Protein AF-A0A7S1Q2A5-F1 (afdb_monomer_lite)

InterPro domains:
  IPR003618 Transcription elongation factor S-II, central domain [PF07500] (13-102)
  IPR003618 Transcription elongation factor S-II, central domain [PS51321] (1-110)
  IPR036575 Transcription elongation factor S-II, central domain superfamily [G3DSA:1.10.472.30] (5-84)
  IPR036575 Transcription elongation factor S-II, central domain superfamily [SSF46942] (38-84)

Sequence (218 aa):
VVSGFEKKGLKRRLAEELEQGVLQVACPQGERLLEGSEAYKAYKNQYKRLCAHLRRNGALARRLESGELQAERVASMEDEALMGESQRSEREQFQKESLHEALGVVSSDSAHWTPSDNFMCPHCECQKCIYIQTFKGAHGYDDNNIEPAITIRCTDCQHLWKEEDVEGGRLASGSFTIDTPASASGGAREGGGAKKPEAPSLWHEEEGRRAPTWMLPA

Radius of gyration: 34.4 Å; chains: 1; bounding box: 68×44×100 Å

Secondary structure (DSSP, 8-state):
-HHHHHTTT--HHHHHHHHHHHHHHH-TT-----TT-HHHHHHHHHHHHHHHHHHH-HHHHHHHHTTSS-HHHHHH--HHHHS-HHHHHHHHHHHHHHHHHHT-S-GGGSTTPEEESS---TTT----EEEEEE----SSS--TT---EEEEEETTT--EEEGGGSTTGGGS-S--------------------PPPPP-------TTPPPPGGGS--

Organism: Alexandrium catenella (NCBI:txid2925)

pLDDT: mean 74.24, std 19.35, range [31.78, 92.44]

Foldseek 3Di:
DLVLVVVLVADSVLSVQLLVLLLCVLCVPPDDLDVPDPSVVSSVVLVVLVSVLSNVCVVLRVCCVVVVDRSNVSSVDDPLVSHDPVVNVVVVVVVVVVVVPVVPDDPCPPPFWDWFQLDQDPPPRHSGKIKGWAFPDPDDDDPPDGDTWIWMAHPPPRDIDTLVVDPPSCVSVPDPPPCPDDDDDDDDDDDDDDDDDDDPCPDPPPPDDDPPPVPDDD

Structure (mmCIF, N/CA/C/O backbone):
data_AF-A0A7S1Q2A5-F1
#
_entry.id   AF-A0A7S1Q2A5-F1
#
loop_
_atom_site.group_PDB
_atom_site.id
_atom_site.type_symbol
_atom_site.label_atom_id
_atom_site.label_alt_id
_atom_site.label_comp_id
_atom_site.label_asym_id
_atom_site.label_entity_id
_atom_site.label_seq_id
_atom_site.pdbx_PDB_ins_code
_atom_site.Cartn_x
_atom_site.Cartn_y
_atom_site.Cartn_z
_atom_site.occupancy
_atom_site.B_iso_or_equiv
_atom_site.auth_seq_id
_atom_site.auth_comp_id
_atom_site.auth_asym_id
_atom_site.auth_atom_id
_atom_site.pdbx_PDB_model_num
ATOM 1 N N . VAL A 1 1 ? -14.855 0.684 29.252 1.00 62.88 1 VAL A N 1
ATOM 2 C CA . VAL A 1 1 ? -14.212 1.193 28.020 1.00 62.88 1 VAL A CA 1
ATOM 3 C C . VAL A 1 1 ? -15.256 1.405 26.912 1.00 62.88 1 VAL A C 1
ATOM 5 O O . VAL A 1 1 ? -15.105 2.326 26.114 1.00 62.88 1 VAL A O 1
ATOM 8 N N . VAL A 1 2 ? -16.393 0.705 27.000 1.00 73.38 2 VAL A N 1
ATOM 9 C CA . VAL A 1 2 ? -17.679 0.892 26.297 1.00 73.38 2 VAL A CA 1
ATOM 10 C C . VAL A 1 2 ? -18.021 2.345 25.933 1.00 73.38 2 VAL A C 1
ATOM 12 O O . VAL A 1 2 ? -18.303 2.639 24.774 1.00 73.38 2 VAL A O 1
ATOM 15 N N . SER A 1 3 ? -17.924 3.286 26.880 1.00 74.12 3 SER A N 1
ATOM 16 C CA . SER A 1 3 ? -18.290 4.695 26.647 1.00 74.12 3 SER A CA 1
ATOM 17 C C . SER A 1 3 ? -17.449 5.391 25.572 1.00 74.12 3 SER A C 1
ATOM 19 O O . SER A 1 3 ? -17.871 6.389 24.986 1.00 74.12 3 SER A O 1
ATOM 21 N N . GLY A 1 4 ? -16.246 4.891 25.286 1.00 78.56 4 GLY A N 1
ATOM 22 C CA . GLY A 1 4 ? -15.426 5.420 24.206 1.00 78.56 4 GLY A CA 1
ATOM 23 C C . GLY A 1 4 ? -15.858 4.936 22.824 1.00 78.56 4 GLY A C 1
ATOM 24 O O . GLY A 1 4 ? -15.745 5.716 21.881 1.00 78.56 4 GLY A O 1
ATOM 25 N N . PHE A 1 5 ? -16.419 3.728 22.711 1.00 82.12 5 PHE A N 1
ATOM 26 C CA . PHE A 1 5 ? -17.058 3.241 21.485 1.00 82.12 5 PHE A CA 1
ATOM 27 C C . PHE A 1 5 ? -18.416 3.913 21.250 1.00 82.12 5 PHE A C 1
ATOM 29 O O . PHE A 1 5 ? -18.717 4.299 20.122 1.00 82.12 5 PHE A O 1
ATOM 36 N N . GLU A 1 6 ? -19.188 4.173 22.308 1.00 83.25 6 GLU A N 1
ATOM 37 C CA . GLU A 1 6 ? -20.451 4.926 22.216 1.00 83.25 6 GLU A CA 1
ATOM 38 C C . GLU A 1 6 ? -20.234 6.340 21.656 1.00 83.25 6 GLU A C 1
ATOM 40 O O . GLU A 1 6 ? -20.929 6.779 20.742 1.00 83.25 6 GLU A O 1
ATOM 45 N N . LYS A 1 7 ? -19.176 7.029 22.105 1.00 82.00 7 LYS A N 1
ATOM 46 C CA . LYS A 1 7 ? -18.750 8.332 21.554 1.00 82.00 7 LYS A CA 1
ATOM 47 C C . LYS A 1 7 ? -18.330 8.283 20.077 1.00 82.00 7 LYS A C 1
ATOM 49 O O . LYS A 1 7 ? -18.006 9.326 19.505 1.00 82.00 7 LYS A O 1
ATOM 54 N N . LYS A 1 8 ? -18.246 7.097 19.471 1.00 80.88 8 LYS A N 1
ATOM 55 C CA . LYS A 1 8 ? -17.951 6.885 18.044 1.00 80.88 8 LYS A CA 1
ATOM 56 C C . LYS A 1 8 ? -19.174 6.447 17.245 1.00 80.88 8 LYS A C 1
ATOM 58 O O . LYS A 1 8 ? -19.023 6.115 16.076 1.00 80.88 8 LYS A O 1
ATOM 63 N N . GLY A 1 9 ? -20.362 6.518 17.843 1.00 78.31 9 GLY A N 1
ATOM 64 C CA . GLY A 1 9 ? -21.624 6.252 17.161 1.00 78.31 9 GLY A CA 1
ATOM 65 C C . GLY A 1 9 ? -22.056 4.790 17.199 1.00 78.31 9 GLY A C 1
ATOM 66 O O . GLY A 1 9 ? -22.914 4.418 16.415 1.00 78.31 9 GLY A O 1
ATOM 67 N N . LEU A 1 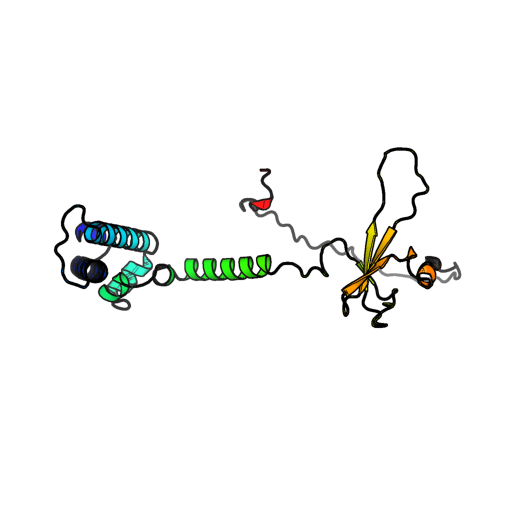10 ? -21.484 3.963 18.082 1.00 84.94 10 LEU A N 1
ATOM 68 C CA . LEU A 1 10 ? -21.961 2.597 18.315 1.00 84.94 10 LEU A CA 1
ATOM 69 C C . LEU A 1 10 ? -23.027 2.571 19.412 1.00 84.94 10 LEU A C 1
ATOM 71 O O . LEU A 1 10 ? -22.895 3.228 20.445 1.00 84.94 10 LEU A O 1
ATOM 75 N N . LYS A 1 11 ? -24.061 1.747 19.225 1.00 88.94 11 LYS A N 1
ATOM 76 C CA . LYS A 1 11 ? -25.018 1.423 20.293 1.00 88.94 11 LYS A CA 1
ATOM 77 C C . LYS A 1 11 ? -24.318 0.663 21.418 1.00 88.94 11 LYS A C 1
ATOM 79 O O . LYS A 1 11 ? -23.451 -0.169 21.165 1.00 88.94 11 LYS A O 1
ATOM 84 N N . ARG A 1 12 ? -24.776 0.879 22.653 1.00 88.81 12 ARG A N 1
ATOM 85 C CA . ARG A 1 12 ? -24.198 0.280 23.865 1.00 88.81 12 ARG A CA 1
ATOM 86 C C . ARG A 1 12 ? -23.981 -1.234 23.783 1.00 88.81 12 ARG A C 1
ATOM 88 O O . ARG A 1 12 ? -22.897 -1.697 24.103 1.00 88.81 12 ARG A O 1
ATOM 95 N N . ARG A 1 13 ? -24.974 -1.988 23.295 1.00 88.81 13 ARG A N 1
ATOM 96 C CA . ARG A 1 13 ? -24.872 -3.455 23.153 1.00 88.81 13 ARG A CA 1
ATOM 97 C C . ARG A 1 13 ? -23.713 -3.873 22.242 1.00 88.81 13 ARG A C 1
ATOM 99 O O . ARG A 1 13 ? -22.888 -4.680 22.637 1.00 88.81 13 ARG A O 1
ATOM 106 N N . LEU A 1 14 ? -23.599 -3.250 21.069 1.00 89.12 14 LEU A N 1
ATOM 107 C CA . LEU A 1 14 ? -22.507 -3.524 20.127 1.00 89.12 14 LEU A CA 1
ATOM 108 C C . LEU A 1 14 ? -21.149 -3.077 20.678 1.00 89.12 14 LEU A C 1
ATOM 110 O O . LEU A 1 14 ? -20.134 -3.709 20.414 1.00 89.12 14 LEU A O 1
ATOM 114 N N . ALA A 1 15 ? -21.117 -1.985 21.445 1.00 89.50 15 ALA A N 1
ATOM 115 C CA . ALA A 1 15 ? -19.905 -1.528 22.115 1.00 89.50 15 ALA A CA 1
ATOM 116 C C . ALA A 1 15 ? -19.427 -2.516 23.198 1.00 89.50 15 ALA A C 1
ATOM 118 O O . ALA A 1 15 ? -18.221 -2.706 23.345 1.00 89.50 15 ALA A O 1
ATOM 119 N N . GLU A 1 16 ? -20.353 -3.145 23.927 1.00 90.81 16 GLU A N 1
ATOM 120 C CA . GLU A 1 16 ? -20.067 -4.201 24.908 1.00 90.81 16 GLU A CA 1
ATOM 121 C C . GLU A 1 16 ? -19.559 -5.478 24.216 1.00 90.81 16 GLU A C 1
ATOM 123 O O . GLU A 1 16 ? -18.511 -5.997 24.598 1.00 90.81 16 GLU A O 1
ATOM 128 N N . GLU A 1 17 ? -20.219 -5.926 23.143 1.00 90.38 17 GLU A N 1
ATOM 129 C CA . GLU A 1 17 ? -19.785 -7.082 22.339 1.00 90.38 17 GLU A CA 1
ATOM 130 C C . GLU A 1 17 ? -18.401 -6.863 21.707 1.00 90.38 17 GLU A C 1
ATOM 132 O O . GLU A 1 17 ? -17.546 -7.750 21.718 1.00 90.38 17 GLU A O 1
ATOM 137 N N . LEU A 1 18 ? -18.137 -5.657 21.196 1.00 90.44 18 LEU A N 1
ATOM 138 C CA . LEU A 1 18 ? -16.836 -5.310 20.629 1.00 90.44 18 LEU A CA 1
ATOM 139 C C . LEU A 1 18 ? -15.746 -5.279 21.708 1.00 90.44 18 LEU A C 1
ATOM 141 O O . LEU A 1 18 ? -14.639 -5.758 21.471 1.00 90.44 18 LEU A O 1
ATOM 145 N N . GLU A 1 19 ? -16.037 -4.745 22.898 1.00 91.12 19 GLU A N 1
ATOM 146 C CA . GLU A 1 19 ? -15.100 -4.774 24.028 1.00 91.12 19 GLU A CA 1
ATOM 147 C C . GLU A 1 19 ? -14.789 -6.211 24.465 1.00 91.12 19 GLU A C 1
ATOM 149 O O . GLU A 1 19 ? -13.626 -6.529 24.721 1.00 91.12 19 GLU A O 1
ATOM 154 N N . GLN A 1 20 ? -15.797 -7.083 24.490 1.00 89.94 20 GLN A N 1
ATOM 155 C CA . GLN A 1 20 ? -15.626 -8.500 24.797 1.00 89.94 20 GLN A CA 1
ATOM 156 C C . GLN A 1 20 ? -14.763 -9.210 23.747 1.00 89.94 20 GLN A C 1
ATOM 158 O O . GLN A 1 20 ? -13.841 -9.939 24.114 1.00 89.94 20 GLN A O 1
ATOM 163 N N . GLY A 1 21 ? -14.981 -8.936 22.458 1.00 89.44 21 GLY A N 1
ATOM 164 C CA . GLY A 1 21 ? -14.126 -9.447 21.385 1.00 89.44 21 GLY A CA 1
ATOM 165 C C . GLY A 1 21 ? -12.672 -8.982 21.523 1.00 89.44 21 GLY A C 1
ATOM 166 O O . GLY A 1 21 ? -11.744 -9.776 21.392 1.00 89.44 21 GLY A O 1
ATOM 167 N N . VAL A 1 22 ? -12.446 -7.708 21.864 1.00 90.94 22 VAL A N 1
ATOM 168 C CA . VAL A 1 22 ? -11.090 -7.175 22.100 1.00 90.94 22 VAL A CA 1
ATOM 169 C C . VAL A 1 22 ? -10.425 -7.849 23.298 1.00 90.94 22 VAL A C 1
ATOM 171 O O . VAL A 1 22 ? -9.233 -8.154 23.245 1.00 90.94 22 VAL A O 1
ATOM 174 N N . LEU A 1 23 ? -11.182 -8.098 24.368 1.00 89.44 23 LEU A N 1
ATOM 175 C CA . LEU A 1 23 ? -10.690 -8.813 25.540 1.00 89.44 23 LEU A CA 1
ATOM 176 C C . LEU A 1 23 ? -10.301 -10.252 25.190 1.00 89.44 23 LEU A C 1
ATOM 178 O O . LEU A 1 23 ? -9.238 -10.702 25.599 1.00 89.44 23 LEU A O 1
ATOM 182 N N . GLN A 1 24 ? -11.112 -10.949 24.395 1.00 89.06 24 GLN A N 1
ATOM 183 C CA . GLN A 1 24 ? -10.829 -12.317 23.965 1.00 89.06 24 GLN A CA 1
ATOM 184 C C . GLN A 1 24 ? -9.566 -12.403 23.098 1.00 89.06 24 GLN A C 1
ATOM 186 O O . GLN A 1 24 ? -8.763 -13.317 23.269 1.00 89.06 24 GLN A O 1
ATOM 191 N N . VAL A 1 25 ? -9.359 -11.433 22.202 1.00 87.25 25 VAL A N 1
ATOM 192 C CA . VAL A 1 25 ? -8.159 -11.369 21.352 1.00 87.25 25 VAL A CA 1
ATOM 193 C C . VAL A 1 25 ? -6.906 -11.051 22.172 1.00 87.25 25 VAL A C 1
ATOM 195 O O . VAL A 1 25 ? -5.857 -11.648 21.947 1.00 87.25 25 VAL A O 1
ATOM 198 N N . ALA A 1 26 ? -6.997 -10.130 23.134 1.00 86.19 26 ALA A N 1
ATOM 199 C CA . ALA A 1 26 ? -5.861 -9.765 23.982 1.00 86.19 26 ALA A CA 1
ATOM 200 C C . ALA A 1 26 ? -5.563 -10.801 25.082 1.00 86.19 26 ALA A C 1
ATOM 202 O O . ALA A 1 26 ? -4.425 -10.905 25.538 1.00 86.19 26 ALA A O 1
ATOM 203 N N . CYS A 1 27 ? -6.575 -11.548 25.529 1.00 85.31 27 CYS A N 1
ATOM 204 C CA . CYS A 1 27 ? -6.505 -12.496 26.640 1.00 85.31 27 CYS A CA 1
ATOM 205 C C . CYS A 1 27 ? -7.246 -13.802 26.301 1.00 85.31 27 CYS A C 1
ATOM 207 O O . CYS A 1 27 ? -8.278 -14.100 26.908 1.00 85.31 27 CYS A O 1
ATOM 209 N N . PRO A 1 28 ? -6.717 -14.633 25.387 1.00 80.12 28 PRO A N 1
ATOM 210 C CA . PRO A 1 28 ? -7.378 -15.878 24.985 1.00 80.12 28 PRO A CA 1
ATOM 211 C C . PRO A 1 28 ? -7.513 -16.885 26.138 1.00 80.12 28 PRO A C 1
ATOM 213 O O . PRO A 1 28 ? -8.412 -17.719 26.134 1.00 80.12 28 PRO A O 1
ATOM 216 N N . GLN A 1 29 ? -6.637 -16.794 27.142 1.00 77.50 29 GLN A N 1
ATOM 217 C CA . GLN A 1 29 ? -6.599 -17.683 28.309 1.00 77.50 29 GLN A CA 1
ATOM 218 C C . GLN A 1 29 ? -7.418 -17.155 29.503 1.00 77.50 29 GLN A C 1
ATOM 220 O O . GLN A 1 29 ? -7.442 -17.786 30.556 1.00 77.50 29 GLN A O 1
ATOM 225 N N . GLY A 1 30 ? -8.096 -16.007 29.362 1.00 73.00 30 GLY A N 1
ATOM 226 C CA . GLY A 1 30 ? -8.934 -15.438 30.424 1.00 73.00 30 GLY A CA 1
ATOM 227 C C . GLY A 1 30 ? -8.156 -14.859 31.613 1.00 73.00 30 GLY A C 1
ATOM 228 O O . GLY A 1 30 ? -8.706 -14.731 32.708 1.00 73.00 30 GLY A O 1
ATOM 229 N N . GLU A 1 31 ? -6.881 -14.514 31.423 1.00 76.00 31 GLU A N 1
ATOM 230 C CA . GLU A 1 31 ? -6.065 -13.875 32.455 1.00 76.00 31 GLU A CA 1
ATOM 231 C C . GLU A 1 31 ? -6.652 -12.521 32.880 1.00 76.00 31 GLU A C 1
ATOM 233 O O . GLU A 1 31 ? -7.181 -11.755 32.069 1.00 76.00 31 GLU A O 1
ATOM 238 N N . ARG A 1 32 ? -6.548 -12.192 34.174 1.00 74.25 32 ARG A N 1
ATOM 239 C CA . ARG A 1 32 ? -6.988 -10.881 34.661 1.00 74.25 32 ARG A CA 1
ATOM 240 C C . ARG A 1 32 ? -6.061 -9.794 34.126 1.00 74.25 32 ARG A C 1
ATOM 242 O O . ARG A 1 32 ? -4.849 -9.842 34.326 1.00 74.25 32 ARG A O 1
ATOM 249 N N . LEU A 1 33 ? -6.659 -8.770 33.525 1.00 77.06 33 LEU A N 1
ATOM 250 C CA . LEU A 1 33 ? -5.977 -7.554 33.096 1.00 77.06 33 LEU A CA 1
ATOM 251 C C . LEU A 1 33 ? -5.470 -6.758 34.309 1.00 77.06 33 LEU A C 1
ATOM 253 O O . LEU A 1 33 ? -6.149 -5.869 34.817 1.00 77.06 33 LEU A O 1
ATOM 257 N N . LEU A 1 34 ? -4.277 -7.097 34.791 1.00 78.31 34 LEU A N 1
ATOM 258 C CA . LEU A 1 34 ? -3.561 -6.312 35.792 1.00 78.31 34 LEU A CA 1
ATOM 259 C C . LEU A 1 34 ? -2.985 -5.047 35.142 1.00 78.31 34 LEU A C 1
ATOM 261 O O . LEU A 1 34 ? -2.404 -5.107 34.055 1.00 78.31 34 LEU A O 1
ATOM 265 N N . GLU A 1 35 ? -3.127 -3.897 35.804 1.00 73.88 35 GLU A N 1
ATOM 266 C CA . GLU A 1 35 ? -2.555 -2.640 35.316 1.00 73.88 35 GLU A CA 1
ATOM 267 C C . GLU A 1 35 ? -1.028 -2.766 35.208 1.00 73.88 35 GLU A C 1
ATOM 269 O O . GLU A 1 35 ? -0.329 -2.971 36.196 1.00 73.88 35 GLU A O 1
ATOM 274 N N . GLY A 1 36 ? -0.516 -2.674 33.977 1.00 76.38 36 GLY A N 1
ATOM 275 C CA . GLY A 1 36 ? 0.913 -2.789 33.673 1.00 76.38 36 GLY A CA 1
ATOM 276 C C . GLY A 1 36 ? 1.348 -4.119 33.051 1.00 76.38 36 GLY A C 1
ATOM 277 O O . GLY A 1 36 ? 2.477 -4.189 32.566 1.00 76.38 36 GLY A O 1
ATOM 278 N N . SER A 1 37 ? 0.477 -5.133 32.984 1.00 84.00 37 SER A N 1
ATOM 279 C CA . SER A 1 37 ? 0.788 -6.385 32.282 1.00 84.00 37 SER A CA 1
ATOM 280 C C . SER A 1 37 ? 0.877 -6.187 30.763 1.00 84.00 37 SER A C 1
ATOM 282 O O . SER A 1 37 ? 0.266 -5.274 30.194 1.00 84.00 37 SER A O 1
ATOM 284 N N . GLU A 1 38 ? 1.617 -7.060 30.077 1.00 83.81 38 GLU A N 1
ATOM 285 C CA . GLU A 1 38 ? 1.687 -7.051 28.608 1.00 83.81 38 GLU A CA 1
ATOM 286 C C . GLU A 1 38 ? 0.305 -7.271 27.973 1.00 83.81 38 GLU A C 1
ATOM 288 O O . GLU A 1 38 ? -0.048 -6.589 27.011 1.00 83.81 38 GLU A O 1
ATOM 293 N N . ALA A 1 39 ? -0.538 -8.110 28.582 1.00 84.44 39 ALA A N 1
ATOM 294 C CA . ALA A 1 39 ? -1.925 -8.312 28.166 1.00 84.44 39 ALA A CA 1
ATOM 295 C C . ALA A 1 39 ? -2.758 -7.015 28.240 1.00 84.44 39 ALA A C 1
ATOM 297 O O . ALA A 1 39 ? -3.513 -6.697 27.319 1.00 84.44 39 ALA A O 1
ATOM 298 N N . TYR A 1 40 ? -2.573 -6.202 29.287 1.00 87.19 40 TYR A N 1
ATOM 299 C CA . TYR A 1 40 ? -3.232 -4.898 29.407 1.00 87.19 40 TYR A CA 1
ATOM 300 C C . TYR A 1 40 ? -2.751 -3.898 28.351 1.00 87.19 40 TYR A C 1
ATOM 302 O O . TYR A 1 40 ? -3.555 -3.148 27.787 1.00 87.19 40 TYR A O 1
ATOM 310 N N . LYS A 1 41 ? -1.451 -3.900 28.031 1.00 88.88 41 LYS A N 1
ATOM 311 C CA . LYS A 1 41 ? -0.909 -3.078 26.938 1.00 88.88 41 LYS A CA 1
ATOM 312 C C . LYS A 1 41 ? -1.477 -3.510 25.585 1.00 88.88 41 LYS A C 1
ATOM 314 O O . LYS A 1 41 ? -1.922 -2.646 24.827 1.00 88.88 41 LYS A O 1
ATOM 319 N N . ALA A 1 42 ? -1.523 -4.814 25.309 1.00 88.06 42 ALA A N 1
ATOM 320 C CA . ALA A 1 42 ? -2.093 -5.377 24.087 1.00 88.06 42 ALA A CA 1
ATOM 321 C C . ALA A 1 42 ? -3.576 -5.007 23.932 1.00 88.06 42 ALA A C 1
ATOM 323 O O . ALA A 1 42 ? -3.964 -4.441 22.909 1.00 88.06 42 ALA A O 1
ATOM 324 N N . TYR A 1 43 ? -4.377 -5.200 24.985 1.00 90.31 43 TYR A N 1
ATOM 325 C CA . TYR A 1 43 ? -5.781 -4.786 25.034 1.00 90.31 43 TYR A CA 1
ATOM 326 C C . TYR A 1 43 ? -5.947 -3.291 24.728 1.00 90.31 43 TYR A C 1
ATOM 328 O O . TYR A 1 43 ? -6.725 -2.899 23.856 1.00 90.31 43 TYR A O 1
ATOM 336 N N . LYS A 1 44 ? -5.175 -2.429 25.401 1.00 90.62 44 LYS A N 1
ATOM 337 C CA . LYS A 1 44 ? -5.255 -0.973 25.219 1.00 90.62 44 LYS A CA 1
ATOM 338 C C . LYS A 1 44 ? -4.858 -0.548 23.805 1.00 90.62 44 LYS A C 1
ATOM 340 O O . LYS A 1 44 ? -5.457 0.383 23.261 1.00 90.62 44 LYS A O 1
ATOM 345 N N . ASN A 1 45 ? -3.860 -1.200 23.216 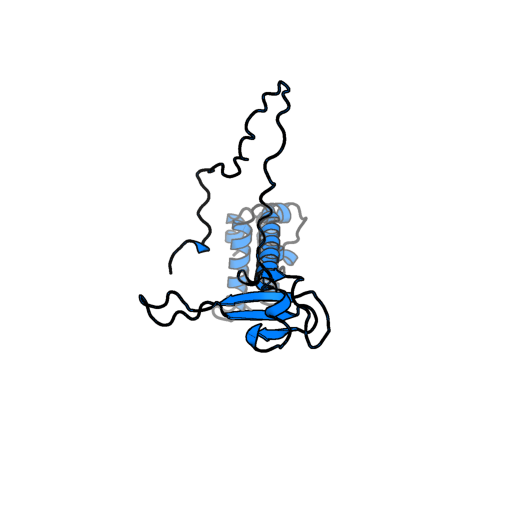1.00 91.50 45 ASN A N 1
ATOM 346 C CA . ASN A 1 45 ? -3.431 -0.943 21.844 1.00 91.50 45 ASN A CA 1
ATOM 347 C C . ASN A 1 45 ? -4.512 -1.357 20.844 1.00 91.50 45 ASN A C 1
ATOM 349 O O . ASN A 1 45 ? -4.880 -0.550 19.991 1.00 91.50 45 ASN A O 1
ATOM 353 N N . GLN A 1 46 ? -5.093 -2.544 21.014 1.00 90.81 46 GLN A N 1
ATOM 354 C CA . GLN A 1 46 ? -6.173 -3.047 20.169 1.00 90.81 46 GLN A CA 1
ATOM 355 C C . GLN A 1 46 ? -7.430 -2.168 20.264 1.00 90.81 46 GLN A C 1
ATOM 357 O O . GLN A 1 46 ? -8.022 -1.792 19.252 1.00 90.81 46 GLN A O 1
ATOM 362 N N . TYR A 1 47 ? -7.783 -1.721 21.469 1.00 91.44 47 TYR A N 1
ATOM 363 C CA . TYR A 1 47 ? -8.862 -0.761 21.679 1.00 91.44 47 TYR A CA 1
ATOM 364 C C . TYR A 1 47 ? -8.615 0.573 20.951 1.00 91.44 47 TYR A C 1
ATOM 366 O O . TYR A 1 47 ? -9.489 1.083 20.241 1.00 91.44 47 TYR A O 1
ATOM 374 N N . LYS A 1 48 ? -7.413 1.151 21.094 1.00 91.31 48 LYS A N 1
ATOM 375 C CA . LYS A 1 48 ? -7.038 2.407 20.419 1.00 91.31 48 LYS A CA 1
ATOM 376 C C . LYS A 1 48 ? -7.066 2.263 18.899 1.00 91.31 48 LYS A C 1
ATOM 378 O O . LYS A 1 48 ? -7.555 3.170 18.223 1.00 91.31 48 LYS A O 1
ATOM 383 N N . ARG A 1 49 ? -6.560 1.139 18.392 1.00 92.44 49 ARG A N 1
ATOM 384 C CA . ARG A 1 49 ? -6.563 0.760 16.978 1.00 92.44 49 ARG A CA 1
ATOM 385 C C . ARG A 1 49 ? -7.989 0.767 16.429 1.00 92.44 49 ARG A C 1
ATOM 387 O O . ARG A 1 49 ? -8.288 1.561 15.539 1.00 92.44 49 ARG A O 1
ATOM 394 N N . LEU A 1 50 ? -8.905 0.001 17.023 1.00 91.81 50 LEU A N 1
ATOM 395 C CA . LEU A 1 50 ? -10.306 -0.045 16.582 1.00 91.81 50 LEU A CA 1
ATOM 396 C C . LEU A 1 50 ? -11.002 1.316 16.685 1.00 91.81 50 LEU A C 1
ATOM 398 O O . LEU A 1 50 ? -11.701 1.726 15.759 1.00 91.81 50 LEU A O 1
ATOM 402 N N . CYS A 1 51 ? -10.755 2.079 17.754 1.00 90.50 51 CYS A N 1
ATOM 403 C CA . CYS A 1 51 ? -11.270 3.445 17.867 1.00 90.50 51 CYS A CA 1
ATOM 404 C C . CYS A 1 51 ? -10.774 4.370 16.743 1.00 90.50 51 CYS A C 1
ATOM 406 O O . CYS A 1 51 ? -11.489 5.292 16.347 1.00 90.50 51 CYS A O 1
ATOM 408 N N . ALA A 1 52 ? -9.550 4.174 16.243 1.00 91.00 52 ALA A N 1
ATOM 409 C CA . ALA A 1 52 ? -9.028 4.937 15.116 1.00 91.00 52 ALA A CA 1
ATOM 410 C C . ALA A 1 52 ? -9.722 4.552 13.804 1.00 91.00 52 ALA A C 1
ATOM 412 O O . ALA A 1 52 ? -10.108 5.450 13.053 1.00 91.00 52 ALA A O 1
ATOM 413 N N . HIS A 1 53 ? -9.948 3.256 13.569 1.00 90.94 53 HIS A N 1
ATOM 414 C CA . HIS A 1 53 ? -10.680 2.774 12.396 1.00 90.94 53 HIS A CA 1
ATOM 415 C C . HIS A 1 53 ? -12.134 3.240 12.394 1.00 90.94 53 HIS A C 1
ATOM 417 O O . HIS A 1 53 ? -12.568 3.821 11.407 1.00 90.94 53 HIS A O 1
ATOM 423 N N . LEU A 1 54 ? -12.854 3.114 13.511 1.00 90.00 54 LEU A N 1
ATOM 424 C CA . LEU A 1 54 ? -14.235 3.600 13.630 1.00 90.00 54 LEU A CA 1
ATOM 425 C C . LEU A 1 54 ? -14.347 5.116 13.415 1.00 90.00 54 LEU A C 1
ATOM 427 O O . LEU A 1 54 ? -15.331 5.592 12.860 1.00 90.00 54 LEU A O 1
ATOM 431 N N . ARG A 1 55 ? -13.327 5.889 13.815 1.00 88.06 55 ARG A N 1
ATOM 432 C CA . ARG A 1 55 ? -13.291 7.341 13.574 1.00 88.06 55 ARG A CA 1
ATOM 433 C C . ARG A 1 55 ? -13.056 7.684 12.099 1.00 88.06 55 ARG A C 1
ATOM 435 O O . ARG A 1 55 ? -13.621 8.658 11.619 1.00 88.06 55 ARG A O 1
ATOM 442 N N . ARG A 1 56 ? -12.181 6.944 11.409 1.00 85.50 56 ARG A N 1
ATOM 443 C CA . ARG A 1 56 ? -11.800 7.210 10.007 1.00 85.50 56 ARG A CA 1
ATOM 444 C C . ARG A 1 56 ? -12.788 6.617 9.003 1.00 85.50 56 ARG A C 1
ATOM 446 O O . ARG A 1 56 ? -12.976 7.182 7.935 1.00 85.50 56 ARG A O 1
ATOM 453 N N . ASN A 1 57 ? -13.410 5.494 9.348 1.00 87.50 57 ASN A N 1
ATOM 454 C CA . ASN A 1 57 ? -14.322 4.738 8.505 1.00 87.50 57 ASN A CA 1
ATOM 455 C C . ASN A 1 57 ? -15.717 4.691 9.147 1.00 87.50 57 ASN A C 1
ATOM 457 O O . ASN A 1 57 ? -16.091 3.713 9.792 1.00 87.50 57 ASN A O 1
ATOM 461 N N . GLY A 1 58 ? -16.516 5.742 8.942 1.00 84.88 58 GLY A N 1
ATOM 462 C CA . GLY A 1 58 ? -17.898 5.788 9.439 1.00 84.88 58 GLY A CA 1
ATOM 463 C C . GLY A 1 58 ? -18.814 4.717 8.826 1.00 84.88 58 GLY A C 1
ATOM 464 O O . GLY A 1 58 ? -19.838 4.367 9.410 1.00 84.88 58 GLY A O 1
ATOM 465 N N . ALA A 1 59 ? -18.447 4.142 7.672 1.00 88.31 59 ALA A N 1
ATOM 466 C CA . ALA A 1 59 ? -19.172 3.010 7.101 1.00 88.31 59 ALA A CA 1
ATOM 467 C C . ALA A 1 59 ? -18.996 1.731 7.935 1.00 88.31 59 ALA A C 1
ATOM 469 O O . ALA A 1 59 ? -19.930 0.940 8.010 1.00 88.31 59 ALA A O 1
ATOM 470 N N . LEU A 1 60 ? -17.863 1.561 8.627 1.00 89.31 60 LEU A N 1
ATOM 471 C CA . LEU A 1 60 ? -17.626 0.416 9.512 1.00 89.31 60 LEU A CA 1
ATOM 472 C C . LEU A 1 60 ? -18.640 0.366 10.662 1.00 89.31 60 LEU A C 1
ATOM 474 O O . LEU A 1 60 ? -19.189 -0.694 10.944 1.00 89.31 60 LEU A O 1
ATOM 478 N N . ALA A 1 61 ? -18.935 1.514 11.280 1.00 87.88 61 ALA A N 1
ATOM 479 C CA . ALA A 1 61 ? -19.949 1.603 12.330 1.00 87.88 61 ALA A CA 1
ATOM 480 C C . ALA A 1 61 ? -21.339 1.214 11.800 1.00 87.88 61 ALA A C 1
ATOM 482 O O . ALA A 1 61 ? -22.024 0.405 12.416 1.00 87.88 61 ALA A O 1
ATOM 483 N N . ARG A 1 62 ? -21.717 1.695 10.607 1.00 89.25 62 ARG A N 1
ATOM 484 C CA . ARG A 1 62 ? -22.996 1.331 9.970 1.00 89.25 62 ARG A CA 1
ATOM 485 C C . ARG A 1 62 ? -23.099 -0.162 9.643 1.00 89.25 62 ARG A C 1
ATOM 487 O O . ARG A 1 62 ? -24.167 -0.735 9.809 1.00 89.25 62 ARG A O 1
ATOM 494 N N . ARG A 1 63 ? -22.002 -0.796 9.213 1.00 89.69 63 ARG A N 1
ATOM 495 C CA . ARG A 1 63 ? -21.945 -2.241 8.909 1.00 89.69 63 ARG A CA 1
ATOM 496 C C . ARG A 1 63 ? -22.009 -3.120 10.160 1.00 89.69 63 ARG A C 1
ATOM 498 O O . ARG A 1 63 ? -22.565 -4.213 10.118 1.00 89.69 63 ARG A O 1
ATOM 505 N N . LEU A 1 64 ? -21.460 -2.636 11.274 1.00 90.69 64 LEU A N 1
ATOM 506 C CA . LEU A 1 64 ? -21.645 -3.255 12.589 1.00 90.69 64 LEU A CA 1
ATOM 507 C C . LEU A 1 64 ? -23.103 -3.137 13.050 1.00 90.69 64 LEU A C 1
ATOM 509 O O . LEU A 1 64 ? -23.668 -4.090 13.572 1.00 90.69 64 LEU A O 1
ATOM 513 N N . GLU A 1 65 ? -23.741 -1.986 12.823 1.00 89.25 65 GLU A N 1
ATOM 514 C CA . GLU A 1 65 ? -25.146 -1.779 13.185 1.00 89.25 65 GLU A CA 1
ATOM 515 C C . GLU A 1 65 ? -26.136 -2.560 12.318 1.00 89.25 65 GLU A C 1
ATOM 517 O O . GLU A 1 65 ? -27.179 -2.975 12.824 1.00 89.25 65 GLU A O 1
ATOM 522 N N . SER A 1 66 ? -25.829 -2.764 11.033 1.00 90.06 66 SER A N 1
ATOM 523 C CA . SER A 1 66 ? -26.644 -3.588 10.135 1.00 90.06 66 SER A CA 1
ATOM 524 C C . SER A 1 66 ? -26.499 -5.089 10.404 1.00 90.06 66 SER A C 1
ATOM 526 O O . SER A 1 66 ? -27.296 -5.870 9.890 1.00 90.06 66 SER A O 1
ATOM 528 N N . GLY A 1 67 ? -25.499 -5.498 11.195 1.00 87.81 67 GLY A N 1
ATOM 529 C CA . GLY A 1 67 ? -25.179 -6.901 11.457 1.00 87.81 67 GLY A CA 1
ATOM 530 C C . GLY A 1 67 ? -24.461 -7.604 10.301 1.00 87.81 67 GLY A C 1
ATOM 531 O O . GLY A 1 67 ? -24.254 -8.813 10.366 1.00 87.81 67 GLY A O 1
ATOM 532 N N . GLU A 1 68 ? -24.055 -6.872 9.256 1.00 89.12 68 GLU A N 1
ATOM 533 C CA . GLU A 1 68 ? -23.227 -7.415 8.168 1.00 89.12 68 GLU A CA 1
ATOM 534 C C . GLU A 1 68 ? -21.855 -7.865 8.696 1.00 89.12 68 GLU A C 1
ATOM 536 O O . GLU A 1 68 ? -21.292 -8.866 8.251 1.00 89.12 68 GLU A O 1
ATOM 541 N N . LEU A 1 69 ? -21.330 -7.136 9.684 1.00 90.00 69 LEU A N 1
ATOM 542 C CA . LEU A 1 69 ? -20.120 -7.488 10.413 1.00 90.00 69 LEU A CA 1
ATOM 543 C C . LEU A 1 69 ? -20.451 -7.787 11.874 1.00 90.00 69 LEU A C 1
ATOM 545 O O . LEU A 1 69 ? -21.092 -6.990 12.554 1.00 90.00 69 LEU A O 1
ATOM 549 N N . GLN A 1 70 ? -19.952 -8.918 12.370 1.00 91.19 70 GLN A N 1
ATOM 550 C CA . GLN A 1 70 ? -20.037 -9.268 13.786 1.00 91.19 70 GLN A CA 1
ATOM 551 C C . GLN A 1 70 ? -18.928 -8.572 14.580 1.00 91.19 70 GLN A C 1
ATOM 553 O O . GLN A 1 70 ? -17.771 -8.549 14.149 1.00 91.19 70 GLN A O 1
ATOM 558 N N . ALA A 1 71 ? -19.268 -8.043 15.757 1.00 89.69 71 ALA A N 1
ATOM 559 C CA . ALA A 1 71 ? -18.341 -7.304 16.613 1.00 89.69 71 ALA A CA 1
ATOM 560 C C . ALA A 1 71 ? -17.123 -8.148 17.039 1.00 89.69 71 ALA A C 1
ATOM 562 O O . ALA A 1 71 ? -15.989 -7.673 16.972 1.00 89.69 71 ALA A O 1
ATOM 563 N N . GLU A 1 72 ? -17.336 -9.423 17.374 1.00 88.38 72 GLU A N 1
ATOM 564 C CA . GLU A 1 72 ? -16.267 -10.369 17.729 1.00 88.38 72 GLU A CA 1
ATOM 565 C C . GLU A 1 72 ? -15.269 -10.572 16.582 1.00 88.38 72 GLU A C 1
ATOM 567 O O . GLU A 1 72 ? -14.054 -10.555 16.779 1.00 88.38 72 GLU A O 1
ATOM 572 N N . ARG A 1 73 ? -15.778 -10.691 15.350 1.00 89.62 73 ARG A N 1
ATOM 573 C CA . ARG A 1 73 ? -14.947 -10.854 14.153 1.00 89.62 73 ARG A CA 1
ATOM 574 C C . ARG A 1 73 ? -14.159 -9.585 13.844 1.00 89.62 73 ARG A C 1
ATOM 576 O O . ARG A 1 73 ? -12.988 -9.660 13.497 1.00 89.62 73 ARG A O 1
ATOM 583 N N . VAL A 1 74 ? -14.769 -8.414 14.013 1.00 91.19 74 VAL A N 1
ATOM 584 C CA . VAL A 1 74 ? -14.086 -7.126 13.814 1.00 91.19 74 VAL A CA 1
ATOM 585 C C . VAL A 1 74 ? -12.916 -6.950 14.783 1.00 91.19 74 VAL A C 1
ATOM 587 O O . VAL A 1 74 ? -11.902 -6.367 14.405 1.00 91.19 74 VAL A O 1
ATOM 590 N N . ALA A 1 75 ? -13.009 -7.494 15.998 1.00 90.50 75 ALA A N 1
ATOM 591 C CA . ALA A 1 75 ? -11.919 -7.432 16.964 1.00 90.50 75 ALA A CA 1
ATOM 592 C C . ALA A 1 75 ? -10.676 -8.242 16.552 1.00 90.50 75 ALA A C 1
ATOM 594 O O . ALA A 1 75 ? -9.576 -7.872 16.963 1.00 90.50 75 ALA A O 1
ATOM 595 N N . SER A 1 76 ? -10.820 -9.303 15.749 1.00 90.50 76 SER A N 1
ATOM 596 C CA . SER A 1 76 ? -9.711 -10.158 15.288 1.00 90.50 76 SER A CA 1
ATOM 597 C C . SER A 1 76 ? -9.224 -9.851 13.868 1.00 90.50 76 SER A C 1
ATOM 599 O O . SER A 1 76 ? -8.161 -10.324 13.473 1.00 90.50 76 SER A O 1
ATOM 601 N N . MET A 1 77 ? -9.961 -9.043 13.102 1.00 91.25 77 MET A N 1
ATOM 602 C CA . MET A 1 77 ? -9.598 -8.671 11.732 1.00 91.25 77 MET A CA 1
ATOM 603 C C . MET A 1 77 ? -8.316 -7.828 11.655 1.00 91.25 77 MET A C 1
ATOM 605 O O . MET A 1 77 ? -7.987 -7.059 12.562 1.00 91.25 77 MET A O 1
ATOM 609 N N . GLU A 1 78 ? -7.611 -7.936 10.529 1.00 91.06 78 GLU A N 1
ATOM 610 C CA . GLU A 1 78 ? -6.435 -7.125 10.191 1.00 91.06 78 GLU A CA 1
ATOM 611 C C . GLU A 1 78 ? -6.808 -5.707 9.730 1.00 91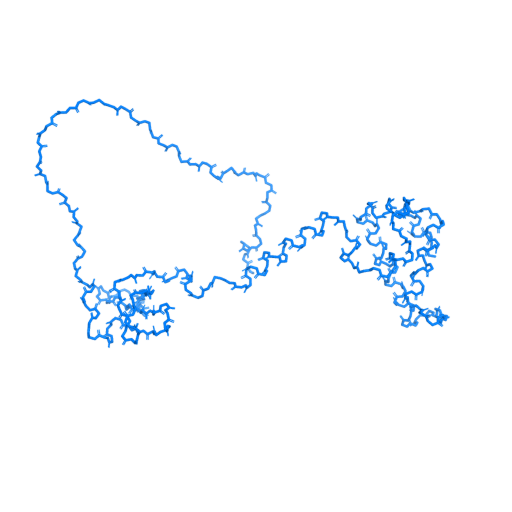.06 78 GLU A C 1
ATOM 613 O O . GLU A 1 78 ? -7.943 -5.433 9.338 1.00 91.06 78 GLU A O 1
ATOM 618 N N . ASP A 1 79 ? -5.842 -4.784 9.771 1.00 89.81 79 ASP A N 1
ATOM 619 C CA . ASP A 1 79 ? -6.063 -3.367 9.443 1.00 89.81 79 ASP A CA 1
ATOM 620 C C . ASP A 1 79 ? -6.570 -3.159 8.020 1.00 89.81 79 ASP A C 1
ATOM 622 O O . ASP A 1 79 ? -7.463 -2.340 7.793 1.00 89.81 79 ASP A O 1
ATOM 626 N N . GLU A 1 80 ? -6.057 -3.941 7.074 1.00 86.75 80 GLU A N 1
ATOM 627 C CA . GLU A 1 80 ? -6.465 -3.901 5.670 1.00 86.75 80 GLU A CA 1
ATOM 628 C C . GLU A 1 80 ? -7.934 -4.260 5.478 1.00 86.75 80 GLU A C 1
ATOM 630 O O . GLU A 1 80 ? -8.661 -3.627 4.700 1.00 86.75 80 GLU A O 1
ATOM 635 N N . ALA A 1 81 ? -8.408 -5.215 6.273 1.00 86.06 81 ALA A N 1
ATOM 636 C CA . ALA A 1 81 ? -9.782 -5.671 6.244 1.00 86.06 81 ALA A CA 1
ATOM 637 C C . ALA A 1 81 ? -10.759 -4.637 6.849 1.00 86.06 81 ALA A C 1
ATOM 639 O O . ALA A 1 81 ? -11.920 -4.583 6.441 1.00 86.06 81 ALA A O 1
ATOM 640 N N . LEU A 1 82 ? -10.284 -3.792 7.775 1.00 87.88 82 LEU A N 1
ATOM 641 C CA . LEU A 1 82 ? -11.063 -2.748 8.461 1.00 87.88 82 LEU A CA 1
ATOM 642 C C . LEU A 1 82 ? -11.062 -1.387 7.740 1.00 87.88 82 LEU A C 1
ATOM 644 O O . LEU A 1 82 ? -11.845 -0.490 8.086 1.00 87.88 82 LEU A O 1
ATOM 648 N N . MET A 1 83 ? -10.183 -1.204 6.753 1.00 87.00 83 MET A N 1
ATOM 649 C CA . MET A 1 83 ? -10.162 -0.004 5.917 1.00 87.00 83 MET A CA 1
ATOM 650 C C . MET A 1 83 ? -11.424 0.115 5.052 1.00 87.00 83 MET A C 1
ATOM 652 O O . MET A 1 83 ? -12.091 -0.869 4.732 1.00 87.00 83 MET A O 1
ATOM 656 N N . GLY A 1 84 ? -11.769 1.355 4.702 1.00 86.06 84 GLY A N 1
ATOM 657 C CA . GLY A 1 84 ? -12.827 1.619 3.728 1.00 86.06 84 GLY A CA 1
ATOM 658 C C . GLY A 1 84 ? -12.406 1.164 2.330 1.00 86.06 84 GLY A C 1
ATOM 659 O O . GLY A 1 84 ? -11.214 1.119 2.031 1.00 86.06 84 GLY A O 1
ATOM 660 N N . GLU A 1 85 ? -13.379 0.860 1.472 1.00 84.00 85 GLU A N 1
ATOM 661 C CA . GLU A 1 85 ? -13.127 0.362 0.111 1.00 84.00 85 GLU A CA 1
ATOM 662 C C . GLU A 1 85 ? -12.252 1.312 -0.714 1.00 84.00 85 GLU A C 1
ATOM 664 O O . GLU A 1 85 ? -11.321 0.861 -1.374 1.00 84.00 85 GLU A O 1
ATOM 669 N N . SER A 1 86 ? -12.474 2.627 -0.606 1.00 84.50 86 SER A N 1
ATOM 670 C CA . SER A 1 86 ? -11.664 3.626 -1.313 1.00 84.50 86 SER A CA 1
ATOM 671 C C . SER A 1 86 ? -10.195 3.603 -0.885 1.00 84.50 86 SER A C 1
ATOM 673 O O . SER A 1 86 ? -9.313 3.543 -1.732 1.00 84.50 86 SER A O 1
ATOM 675 N N . GLN A 1 87 ? -9.924 3.579 0.425 1.00 84.88 87 GLN A N 1
ATOM 676 C CA . GLN A 1 87 ? -8.556 3.534 0.960 1.00 84.88 87 GLN A CA 1
ATOM 677 C C . GLN A 1 87 ? -7.852 2.215 0.640 1.00 84.88 87 GLN A C 1
ATOM 679 O O . GLN A 1 87 ? -6.639 2.198 0.439 1.00 84.88 87 GLN A O 1
ATOM 684 N N . ARG A 1 88 ? -8.601 1.107 0.605 1.00 86.44 88 ARG A N 1
ATOM 685 C CA . ARG A 1 88 ? -8.059 -0.189 0.196 1.00 86.44 88 ARG A CA 1
ATOM 686 C C . ARG A 1 88 ? -7.656 -0.159 -1.276 1.00 86.44 88 ARG A C 1
ATOM 688 O O . ARG A 1 88 ? -6.514 -0.476 -1.580 1.00 86.44 88 ARG A O 1
ATOM 695 N N . SER A 1 89 ? -8.557 0.289 -2.152 1.00 87.62 89 SER A N 1
ATOM 696 C CA . SER A 1 89 ? -8.288 0.414 -3.588 1.00 87.62 89 SER A CA 1
ATOM 697 C C . SER A 1 89 ? -7.083 1.312 -3.866 1.00 87.62 89 SER A C 1
ATOM 699 O O . SER A 1 89 ? -6.245 0.976 -4.694 1.00 87.62 89 SER A O 1
ATOM 701 N N . GLU A 1 90 ? -6.982 2.441 -3.166 1.00 89.25 90 GLU A N 1
ATOM 702 C CA . GLU A 1 90 ? -5.871 3.381 -3.308 1.00 89.25 90 GLU A CA 1
ATOM 703 C C . GLU A 1 90 ? -4.535 2.746 -2.887 1.00 89.25 90 GLU A C 1
ATOM 705 O O . GLU A 1 90 ? -3.549 2.834 -3.613 1.00 89.25 90 GLU A O 1
ATOM 710 N N . ARG A 1 91 ? -4.491 2.034 -1.754 1.00 87.31 91 ARG A N 1
ATOM 711 C CA . ARG A 1 91 ? -3.276 1.322 -1.324 1.00 87.31 91 ARG A CA 1
ATOM 712 C C . ARG A 1 91 ? -2.878 0.196 -2.265 1.00 87.31 91 ARG A C 1
ATOM 714 O O . ARG A 1 91 ? -1.693 0.045 -2.536 1.00 87.31 91 ARG A O 1
ATOM 721 N N . GLU A 1 92 ? -3.840 -0.582 -2.750 1.00 89.75 92 GLU A N 1
ATOM 722 C CA . GLU A 1 92 ? -3.575 -1.634 -3.733 1.00 89.75 92 GLU A CA 1
ATOM 723 C C . GLU A 1 92 ? -3.015 -1.046 -5.031 1.00 89.75 92 GLU A C 1
ATOM 725 O O . GLU A 1 92 ? -2.100 -1.615 -5.624 1.00 89.75 92 GLU A O 1
ATOM 730 N N . GLN A 1 93 ? -3.534 0.106 -5.462 1.00 92.25 93 GLN A N 1
ATOM 731 C CA . GLN A 1 93 ? -3.006 0.821 -6.615 1.00 92.25 93 GLN A CA 1
ATOM 732 C C . GLN A 1 93 ? -1.571 1.296 -6.364 1.00 92.25 93 GLN A C 1
ATOM 734 O O . GLN A 1 93 ? -0.686 0.958 -7.147 1.00 92.25 93 GLN A O 1
ATOM 739 N N . PHE A 1 94 ? -1.310 1.975 -5.246 1.00 91.75 94 PHE A N 1
ATOM 740 C CA . PHE A 1 94 ? 0.044 2.413 -4.898 1.00 91.75 94 PHE A CA 1
ATOM 741 C C . PHE A 1 94 ? 1.027 1.251 -4.759 1.00 91.75 94 PHE A C 1
ATOM 743 O O . PHE A 1 94 ? 2.182 1.372 -5.154 1.00 91.75 94 PHE A O 1
ATOM 750 N N . GLN A 1 95 ? 0.590 0.110 -4.227 1.00 90.44 95 GLN A N 1
ATOM 751 C CA . GLN A 1 95 ? 1.432 -1.077 -4.126 1.00 90.44 95 GLN A CA 1
ATOM 752 C C . GLN A 1 95 ? 1.800 -1.619 -5.510 1.00 90.44 95 GLN A C 1
ATOM 754 O O . GLN A 1 95 ? 2.954 -1.976 -5.738 1.00 90.44 95 GLN A O 1
ATOM 759 N N . LYS A 1 96 ? 0.840 -1.661 -6.442 1.00 91.25 96 LYS A N 1
ATOM 760 C CA . LYS A 1 96 ? 1.087 -2.079 -7.829 1.00 91.25 96 LYS A CA 1
ATOM 761 C C . LYS A 1 96 ? 2.029 -1.117 -8.545 1.00 91.25 96 LYS A C 1
ATOM 763 O O . LYS A 1 96 ? 2.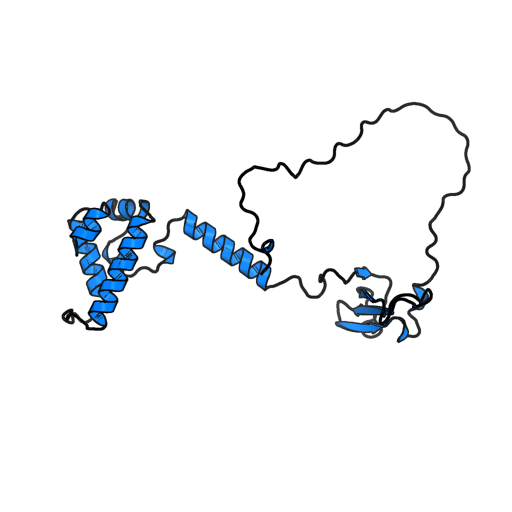955 -1.572 -9.205 1.00 91.25 96 LYS A O 1
ATOM 768 N N . GLU A 1 97 ? 1.814 0.186 -8.391 1.00 89.44 97 GLU A N 1
ATOM 769 C CA . GLU A 1 97 ? 2.663 1.225 -8.982 1.00 89.44 97 GLU A CA 1
ATOM 770 C C . GLU A 1 97 ? 4.084 1.170 -8.415 1.00 89.44 97 GLU A C 1
ATOM 772 O O . GLU A 1 97 ? 5.044 1.150 -9.177 1.00 89.44 97 GLU A O 1
ATOM 777 N N . SER A 1 98 ? 4.226 1.035 -7.095 1.00 90.19 98 SER A N 1
ATOM 778 C CA . SER A 1 98 ? 5.529 0.908 -6.438 1.00 90.19 98 SER A CA 1
ATOM 779 C C . SER A 1 98 ? 6.262 -0.368 -6.847 1.00 90.19 98 SER A C 1
ATOM 781 O O . SER A 1 98 ? 7.471 -0.338 -7.059 1.00 90.19 98 SER A O 1
ATOM 783 N N . LEU A 1 99 ? 5.548 -1.487 -7.004 1.00 89.38 99 LEU A N 1
ATOM 784 C CA . LEU A 1 99 ? 6.141 -2.724 -7.507 1.00 89.38 99 LEU A CA 1
ATOM 785 C C . LEU A 1 99 ? 6.598 -2.556 -8.959 1.00 89.38 99 LEU A C 1
ATOM 787 O O . LEU A 1 99 ? 7.702 -2.968 -9.298 1.00 89.38 99 LEU A O 1
ATOM 791 N N . HIS A 1 100 ? 5.779 -1.928 -9.801 1.00 86.25 100 HIS A N 1
ATOM 792 C CA . HIS A 1 100 ? 6.135 -1.636 -11.186 1.00 86.25 100 HIS A CA 1
ATOM 793 C C . HIS A 1 100 ? 7.371 -0.726 -11.278 1.00 86.25 100 HIS A C 1
ATOM 795 O O . HIS A 1 100 ? 8.274 -0.994 -12.063 1.00 86.25 100 HIS A O 1
ATOM 801 N N . GLU A 1 101 ? 7.448 0.312 -10.445 1.00 83.56 101 GLU A N 1
ATOM 802 C CA . GLU A 1 101 ? 8.612 1.196 -10.354 1.00 83.56 101 GLU A CA 1
ATOM 803 C C . GLU A 1 101 ? 9.863 0.455 -9.857 1.00 83.56 101 GLU A C 1
ATOM 805 O O . GLU A 1 101 ? 10.939 0.605 -10.433 1.00 83.56 101 GLU A O 1
ATOM 810 N N . ALA A 1 102 ? 9.728 -0.391 -8.832 1.00 83.12 102 ALA A N 1
ATOM 811 C CA . ALA A 1 102 ? 10.837 -1.150 -8.255 1.00 83.12 102 ALA A CA 1
ATOM 812 C C . ALA A 1 102 ? 11.394 -2.225 -9.198 1.00 83.12 102 ALA A C 1
ATOM 814 O O . ALA A 1 102 ? 12.589 -2.518 -9.153 1.00 83.12 102 ALA A O 1
ATOM 815 N N . LEU A 1 103 ? 10.551 -2.806 -10.058 1.00 83.25 103 LEU A N 1
ATOM 816 C CA . LEU A 1 103 ? 11.007 -3.699 -11.127 1.00 83.25 103 LEU A CA 1
ATOM 817 C C . LEU A 1 103 ? 11.850 -2.967 -12.179 1.00 83.25 103 LEU A C 1
ATOM 819 O O . LEU A 1 103 ? 12.595 -3.622 -12.908 1.00 83.25 103 LEU A O 1
ATOM 823 N N . GLY A 1 104 ? 11.800 -1.633 -12.184 1.00 68.06 104 GLY A N 1
ATOM 824 C CA . GLY A 1 104 ? 12.666 -0.774 -12.964 1.00 68.06 104 GLY A CA 1
ATOM 825 C C . GLY A 1 104 ? 12.432 -0.873 -14.465 1.00 68.06 104 GLY A C 1
ATOM 826 O O . GLY A 1 104 ? 11.842 -1.807 -15.006 1.00 68.06 104 GLY A O 1
ATOM 827 N N . VAL A 1 105 ? 12.956 0.126 -15.158 1.00 63.28 105 VAL A N 1
ATOM 828 C CA . VAL A 1 105 ? 13.213 0.025 -16.588 1.00 63.28 105 VAL A CA 1
ATOM 829 C C . VAL A 1 105 ? 14.319 -1.015 -16.755 1.00 63.28 105 VAL A C 1
ATOM 831 O O . VAL A 1 105 ? 15.375 -0.902 -16.124 1.00 63.28 105 VAL A O 1
ATOM 834 N N . VAL A 1 106 ? 14.073 -2.059 -17.549 1.00 62.47 106 VAL A N 1
ATOM 835 C CA . VAL A 1 106 ? 15.072 -3.095 -17.843 1.00 62.47 106 VAL A CA 1
ATOM 836 C C . VAL A 1 106 ? 16.358 -2.387 -18.280 1.00 62.47 106 VAL A C 1
ATOM 838 O O . VAL A 1 106 ? 16.294 -1.378 -18.971 1.00 62.47 106 VAL A O 1
ATOM 841 N N . SER A 1 107 ? 17.543 -2.867 -17.883 1.00 53.97 107 SER A N 1
ATOM 842 C CA . SER A 1 107 ? 18.824 -2.194 -18.210 1.00 53.97 107 SER A CA 1
ATOM 843 C C . SER A 1 107 ? 19.012 -1.857 -19.707 1.00 53.97 107 SER A C 1
ATOM 845 O O . SER A 1 107 ? 19.837 -1.004 -20.036 1.00 53.97 107 SER A O 1
ATOM 847 N N . SER A 1 108 ? 18.239 -2.501 -20.590 1.00 54.72 108 SER A N 1
ATOM 848 C CA . SER A 1 108 ? 18.099 -2.205 -22.017 1.00 54.72 108 SER A CA 1
ATOM 849 C C . SER A 1 108 ? 17.486 -0.840 -22.345 1.00 54.72 108 SER A C 1
ATOM 851 O O . SER A 1 108 ? 17.818 -0.307 -23.396 1.00 54.72 108 SER A O 1
ATOM 853 N N . ASP A 1 109 ? 16.653 -0.259 -21.475 1.00 55.78 109 ASP A N 1
ATOM 854 C CA . ASP A 1 109 ? 15.954 1.013 -21.726 1.00 55.78 109 ASP A CA 1
ATOM 855 C C . ASP A 1 109 ? 16.434 2.140 -20.798 1.00 55.78 109 ASP A C 1
ATOM 857 O O . ASP A 1 109 ? 15.794 3.185 -20.658 1.00 55.78 109 ASP A O 1
ATOM 861 N N . SER A 1 110 ? 17.616 1.975 -20.190 1.00 61.00 110 SER A N 1
ATOM 862 C CA . SER A 1 110 ? 18.292 3.121 -19.580 1.00 61.00 110 SER A CA 1
ATOM 863 C C . SER A 1 110 ? 18.539 4.195 -20.652 1.00 61.00 110 SER A C 1
ATOM 865 O O . SER A 1 110 ? 19.043 3.895 -21.734 1.00 61.00 110 SER A O 1
ATOM 867 N N . ALA A 1 111 ? 18.157 5.443 -20.347 1.00 59.91 111 ALA A N 1
ATOM 868 C CA . ALA A 1 111 ? 17.943 6.572 -21.273 1.00 59.91 111 ALA A CA 1
ATOM 869 C C . ALA A 1 111 ? 19.145 7.009 -22.143 1.00 59.91 111 ALA A C 1
ATOM 871 O O . ALA A 1 111 ? 19.070 8.009 -22.853 1.00 59.91 111 ALA A O 1
ATOM 872 N N . HIS A 1 112 ? 20.259 6.284 -22.087 1.00 75.56 112 HIS A N 1
ATOM 873 C CA . HIS A 1 112 ? 21.488 6.571 -22.817 1.00 75.56 112 HIS A CA 1
ATOM 874 C C . HIS A 1 112 ? 21.840 5.518 -23.874 1.00 75.56 112 HIS A C 1
ATOM 876 O O . HIS A 1 112 ? 22.773 5.739 -24.644 1.00 75.56 112 HIS A O 1
ATOM 882 N N . TRP A 1 113 ? 21.115 4.397 -23.941 1.00 85.31 113 TRP A N 1
ATOM 883 C CA . TRP A 1 113 ? 21.329 3.393 -24.980 1.00 85.31 113 TRP A CA 1
ATOM 884 C C . TRP A 1 113 ? 20.382 3.620 -26.150 1.00 85.31 113 TRP A C 1
ATOM 886 O O . TRP A 1 113 ? 19.172 3.741 -25.982 1.00 85.31 113 TRP A O 1
ATOM 896 N N . THR A 1 114 ? 20.946 3.658 -27.350 1.00 87.62 114 THR A N 1
ATOM 897 C CA . THR A 1 114 ? 20.197 3.775 -28.599 1.00 87.62 114 THR A CA 1
ATOM 898 C C . THR A 1 114 ? 20.127 2.399 -29.264 1.00 87.62 114 THR A C 1
ATOM 900 O O . THR A 1 114 ? 21.183 1.816 -29.531 1.00 87.62 114 THR A O 1
ATOM 903 N N . PRO A 1 115 ? 18.929 1.849 -29.528 1.00 89.38 115 PRO A N 1
ATOM 904 C CA . PRO A 1 115 ? 18.782 0.640 -30.332 1.00 89.38 115 PRO A CA 1
ATOM 905 C C . PRO A 1 115 ? 19.317 0.843 -31.749 1.00 89.38 115 PRO A C 1
ATOM 907 O O . PRO A 1 115 ? 19.093 1.888 -32.359 1.00 89.38 115 PRO A O 1
ATOM 910 N N . SER A 1 116 ? 20.036 -0.147 -32.269 1.00 87.94 116 SER A N 1
ATOM 911 C CA . SER A 1 116 ? 20.618 -0.113 -33.607 1.00 87.94 116 SER A CA 1
ATOM 912 C C . SER A 1 116 ? 20.750 -1.513 -34.182 1.00 87.94 116 SER A C 1
ATOM 914 O O . SER A 1 116 ? 21.332 -2.394 -33.551 1.00 87.94 116 SER A O 1
ATOM 916 N N . ASP A 1 117 ? 20.294 -1.666 -35.422 1.00 90.25 117 ASP A N 1
ATOM 917 C CA . ASP A 1 117 ? 20.470 -2.885 -36.217 1.00 90.25 117 ASP A CA 1
ATOM 918 C C . ASP A 1 117 ? 21.736 -2.831 -37.098 1.00 90.25 117 ASP A C 1
ATOM 920 O O . ASP A 1 117 ? 22.024 -3.755 -37.856 1.00 90.25 117 ASP A O 1
ATOM 924 N N . ASN A 1 118 ? 22.518 -1.746 -37.003 1.00 88.19 118 ASN A N 1
ATOM 925 C CA . ASN A 1 118 ? 23.718 -1.535 -37.823 1.00 88.19 118 ASN A CA 1
ATOM 926 C C . ASN A 1 118 ? 24.933 -2.342 -37.338 1.00 88.19 118 ASN A C 1
ATOM 928 O O . ASN A 1 118 ? 25.952 -2.391 -38.026 1.00 88.19 118 ASN A O 1
ATOM 932 N N . PHE A 1 119 ? 24.852 -2.954 -36.155 1.00 87.75 119 PHE A N 1
ATOM 933 C CA . PHE A 1 119 ? 25.947 -3.709 -35.555 1.00 87.75 119 PHE A CA 1
ATOM 934 C C . PHE A 1 119 ? 25.600 -5.193 -35.487 1.00 87.75 119 PHE A C 1
ATOM 936 O O . PHE A 1 119 ? 24.535 -5.574 -35.008 1.00 87.75 119 PHE A O 1
ATOM 943 N N . MET A 1 120 ? 26.532 -6.040 -35.919 1.00 92.19 120 MET A N 1
ATOM 944 C CA . MET A 1 120 ? 26.428 -7.491 -35.793 1.00 92.19 120 MET A CA 1
ATOM 945 C C . MET A 1 120 ? 27.299 -7.957 -34.630 1.00 92.19 120 MET A C 1
ATOM 947 O O . MET A 1 120 ? 28.488 -7.645 -34.572 1.00 92.19 120 MET A O 1
ATOM 951 N N . CYS A 1 121 ? 26.713 -8.693 -33.690 1.00 92.00 121 CYS A N 1
ATOM 952 C CA . CYS A 1 121 ? 27.458 -9.175 -32.538 1.00 92.00 121 CYS A CA 1
ATOM 953 C C . CYS A 1 121 ? 28.491 -10.241 -32.948 1.00 92.00 121 CYS A C 1
ATOM 955 O O . CYS A 1 121 ? 28.114 -11.235 -33.569 1.00 92.00 121 CYS A O 1
ATOM 957 N N . PRO A 1 122 ? 29.762 -10.126 -32.523 1.00 89.88 122 PRO A N 1
ATOM 958 C CA . PRO A 1 122 ? 30.810 -11.084 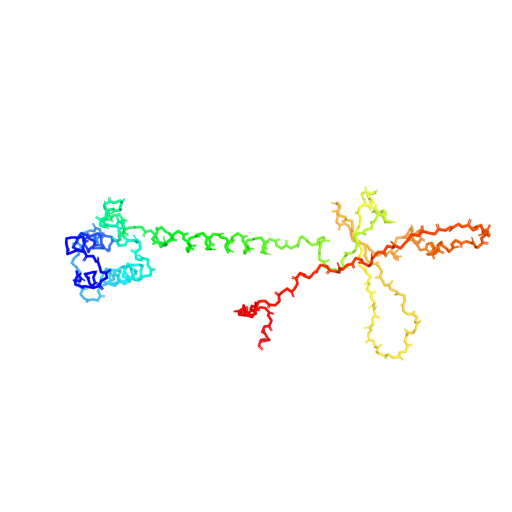-32.887 1.00 89.88 122 PRO A CA 1
ATOM 959 C C . PRO A 1 122 ? 30.653 -12.465 -32.226 1.00 89.88 122 PRO A C 1
ATOM 961 O O . PRO A 1 122 ? 31.360 -13.396 -32.593 1.00 89.88 122 PRO A O 1
ATOM 964 N N . HIS A 1 123 ? 29.758 -12.608 -31.239 1.00 90.81 123 HIS A N 1
ATOM 965 C CA . HIS A 1 123 ? 29.572 -13.856 -30.490 1.00 90.81 123 HIS A CA 1
ATOM 966 C C . HIS A 1 123 ? 28.302 -14.633 -30.885 1.00 90.81 123 HIS A C 1
ATOM 968 O O . HIS A 1 123 ? 28.332 -15.860 -30.922 1.00 90.81 123 HIS A O 1
ATOM 974 N N . CYS A 1 124 ? 27.167 -13.956 -31.108 1.00 91.56 124 CYS A N 1
ATOM 975 C CA . CYS A 1 124 ? 25.890 -14.592 -31.500 1.00 91.56 124 CYS A CA 1
ATOM 976 C C . CYS A 1 124 ? 25.524 -14.364 -32.973 1.00 91.56 124 CYS A C 1
ATOM 978 O O . CYS A 1 124 ? 24.518 -14.911 -33.411 1.00 91.56 124 CYS A O 1
ATOM 980 N N . GLU A 1 125 ? 26.244 -13.487 -33.687 1.00 90.75 125 GLU A N 1
ATOM 981 C CA . GLU A 1 125 ? 25.920 -13.019 -35.050 1.00 90.75 125 GLU A CA 1
ATOM 982 C C . GLU A 1 125 ? 24.549 -12.330 -35.184 1.00 90.75 125 GLU A C 1
ATOM 984 O O . GLU A 1 125 ? 24.054 -12.064 -36.277 1.00 90.75 125 GLU A O 1
ATOM 989 N N . CYS A 1 126 ? 23.926 -11.989 -34.060 1.00 90.31 126 CYS A N 1
ATOM 990 C CA . CYS A 1 126 ? 22.646 -11.314 -34.023 1.00 90.31 126 CYS A CA 1
ATOM 991 C C . CYS A 1 126 ? 22.806 -9.793 -34.230 1.00 90.31 126 CYS A C 1
ATOM 993 O O . CYS A 1 126 ? 23.774 -9.189 -33.760 1.00 90.31 126 CYS A O 1
ATOM 995 N N . GLN A 1 127 ? 21.868 -9.181 -34.966 1.00 91.19 127 GLN A N 1
ATOM 996 C CA . GLN A 1 127 ? 21.893 -7.750 -35.327 1.00 91.19 127 GLN A CA 1
ATOM 997 C C . GLN A 1 127 ? 21.225 -6.842 -34.287 1.00 91.19 127 GLN A C 1
ATOM 999 O O . GLN A 1 127 ? 21.365 -5.628 -34.345 1.00 91.19 127 GLN A O 1
ATOM 1004 N N . LYS A 1 128 ? 20.516 -7.421 -33.313 1.00 91.00 128 LYS A N 1
ATOM 1005 C CA . LYS A 1 128 ? 19.836 -6.659 -32.264 1.00 91.00 128 LYS A CA 1
ATOM 1006 C C . LYS A 1 128 ? 20.858 -6.163 -31.245 1.00 91.00 128 LYS A C 1
ATOM 1008 O O . LYS A 1 128 ? 21.260 -6.883 -30.324 1.00 91.00 128 LYS A O 1
ATOM 1013 N N . CYS A 1 129 ? 21.304 -4.931 -31.440 1.00 90.56 129 CYS A N 1
ATOM 1014 C CA . CYS A 1 129 ? 22.298 -4.293 -30.597 1.00 90.56 129 CYS A CA 1
ATOM 1015 C C . CYS A 1 129 ? 21.776 -2.959 -30.060 1.00 90.56 129 CYS A C 1
ATOM 1017 O O . CYS A 1 129 ? 20.906 -2.309 -30.634 1.00 90.56 129 CYS A O 1
ATOM 1019 N N . ILE A 1 130 ? 22.328 -2.536 -28.931 1.00 91.62 130 ILE A N 1
ATOM 1020 C CA . ILE A 1 130 ? 22.149 -1.195 -28.382 1.00 91.62 130 ILE A CA 1
ATOM 1021 C C . ILE A 1 130 ? 23.528 -0.558 -28.238 1.00 91.62 130 ILE A C 1
ATOM 1023 O O . ILE A 1 130 ? 24.492 -1.249 -27.910 1.00 91.62 130 ILE A O 1
ATOM 1027 N N . TYR A 1 131 ? 23.654 0.741 -28.483 1.00 90.88 131 TYR A N 1
ATOM 1028 C CA . TYR A 1 131 ? 24.932 1.441 -28.362 1.00 90.88 131 TYR A CA 1
ATOM 1029 C C . TYR A 1 131 ? 24.812 2.715 -27.531 1.00 90.88 131 TYR A C 1
ATOM 1031 O O . TYR A 1 131 ? 23.748 3.325 -27.446 1.00 90.88 131 TYR A O 1
ATOM 1039 N N . ILE A 1 132 ? 25.925 3.120 -26.933 1.00 90.44 132 ILE A N 1
ATOM 1040 C CA . ILE A 1 132 ? 26.091 4.401 -26.253 1.00 90.44 132 ILE A CA 1
ATOM 1041 C C . ILE A 1 132 ? 27.328 5.097 -26.814 1.00 90.44 132 ILE A C 1
ATOM 1043 O O . ILE A 1 132 ? 28.385 4.484 -26.982 1.00 90.44 132 ILE A O 1
ATOM 1047 N N . GLN A 1 133 ? 27.190 6.385 -27.117 1.00 87.69 133 GLN A N 1
ATOM 1048 C CA . GLN A 1 133 ? 28.309 7.237 -27.509 1.00 87.69 133 GLN A CA 1
ATOM 1049 C C . GLN A 1 133 ? 28.789 8.004 -26.285 1.00 87.69 133 GLN A C 1
ATOM 1051 O O . GLN A 1 133 ? 28.015 8.698 -25.626 1.00 87.69 133 GLN A O 1
ATOM 1056 N N . THR A 1 134 ? 30.073 7.870 -25.977 1.00 82.69 134 THR A N 1
ATOM 1057 C CA . THR A 1 134 ? 30.707 8.541 -24.843 1.00 82.69 134 THR A CA 1
ATOM 1058 C C . THR A 1 134 ? 31.835 9.432 -25.334 1.00 82.69 134 THR A C 1
ATOM 1060 O O . THR A 1 134 ? 32.726 8.993 -26.059 1.00 82.69 134 THR A O 1
ATOM 1063 N N . PHE A 1 135 ? 31.806 10.700 -24.932 1.00 78.31 135 PHE A N 1
ATOM 1064 C CA . PHE A 1 135 ? 32.886 11.643 -25.205 1.00 78.31 135 PHE A CA 1
ATOM 1065 C C . PHE A 1 135 ? 33.839 11.651 -24.011 1.00 78.31 135 PHE A C 1
ATOM 1067 O O . PHE A 1 135 ? 33.436 11.951 -22.886 1.00 78.31 135 PHE A O 1
ATOM 1074 N N . LYS A 1 136 ? 35.112 11.316 -24.236 1.00 65.06 136 LYS A N 1
ATOM 1075 C CA . LYS A 1 136 ? 36.148 11.387 -23.198 1.00 65.06 136 LYS A CA 1
ATOM 1076 C C . LYS A 1 136 ? 36.630 12.833 -23.053 1.00 65.06 136 LYS A C 1
ATOM 1078 O O . LYS A 1 136 ? 37.709 13.174 -23.513 1.00 65.06 136 LYS A O 1
ATOM 1083 N N . GLY A 1 137 ? 35.829 13.697 -22.438 1.00 58.84 137 GLY A N 1
ATOM 1084 C CA . GLY A 1 137 ? 36.267 15.046 -22.074 1.00 58.84 137 GLY A CA 1
ATOM 1085 C C . GLY A 1 137 ? 36.867 15.057 -20.668 1.00 58.84 137 GLY A C 1
ATOM 1086 O O . GLY A 1 137 ? 36.112 15.006 -19.703 1.00 58.84 137 GLY A O 1
ATOM 1087 N N . ALA A 1 138 ? 38.197 15.116 -20.534 1.00 52.91 138 ALA A N 1
ATOM 1088 C CA . ALA A 1 138 ? 38.859 15.284 -19.230 1.00 52.91 138 ALA A CA 1
ATOM 1089 C C . ALA A 1 138 ? 39.241 16.745 -18.926 1.00 52.91 138 ALA A C 1
ATOM 1091 O O . ALA A 1 138 ? 39.330 17.109 -17.757 1.00 52.91 138 ALA A O 1
ATOM 1092 N N . HIS A 1 139 ? 39.425 17.604 -19.933 1.00 51.44 139 HIS A N 1
ATOM 1093 C CA . HIS A 1 139 ? 39.822 18.995 -19.716 1.00 51.44 139 HIS A CA 1
ATOM 1094 C C . HIS A 1 139 ? 39.172 19.940 -20.722 1.00 51.44 139 HIS A C 1
ATOM 1096 O O . HIS A 1 139 ? 39.006 19.624 -21.897 1.00 51.44 139 HIS A O 1
ATOM 1102 N N . GLY A 1 140 ? 38.758 21.100 -20.215 1.00 46.88 140 GLY A N 1
ATOM 1103 C CA . GLY A 1 140 ? 38.185 22.162 -21.016 1.00 46.88 140 GLY A CA 1
ATOM 1104 C C . GLY A 1 140 ? 39.201 22.778 -21.976 1.00 46.88 140 GLY A C 1
ATOM 1105 O O . GLY A 1 140 ? 40.371 22.943 -21.645 1.00 46.88 140 GLY A O 1
ATOM 1106 N N . TYR A 1 141 ? 38.654 23.223 -23.103 1.00 41.16 141 TYR A N 1
ATOM 1107 C CA . TYR A 1 141 ? 39.132 24.316 -23.948 1.00 41.16 141 TYR A CA 1
ATOM 1108 C C . TYR A 1 141 ? 40.170 24.083 -25.060 1.00 41.16 141 TYR A C 1
ATOM 1110 O O . TYR A 1 141 ? 40.482 25.079 -25.706 1.00 41.16 141 TYR A O 1
ATOM 1118 N N . ASP A 1 142 ? 40.617 22.859 -25.394 1.00 54.03 142 ASP A N 1
ATOM 1119 C CA . ASP A 1 142 ? 41.572 22.718 -26.528 1.00 54.03 142 ASP A CA 1
ATOM 1120 C C . ASP A 1 142 ? 41.452 21.495 -27.464 1.00 54.03 142 ASP A C 1
ATOM 1122 O O . ASP A 1 142 ? 42.332 21.269 -28.284 1.00 54.03 142 ASP A O 1
ATOM 1126 N N . ASP A 1 143 ? 40.362 20.724 -27.440 1.00 50.91 143 ASP A N 1
ATOM 1127 C CA . ASP A 1 143 ? 40.281 19.499 -28.254 1.00 50.91 143 ASP A CA 1
ATOM 1128 C C . ASP A 1 143 ? 39.104 19.502 -29.240 1.00 50.91 143 ASP A C 1
ATOM 1130 O O . ASP A 1 143 ? 38.061 18.891 -29.021 1.00 50.91 143 ASP A O 1
ATOM 1134 N N . ASN A 1 144 ? 39.296 20.139 -30.397 1.00 56.41 144 ASN A N 1
ATOM 1135 C CA . ASN A 1 144 ? 38.382 20.032 -31.546 1.00 56.41 144 ASN A CA 1
ATOM 1136 C C . ASN A 1 144 ? 38.505 18.688 -32.305 1.00 56.41 144 ASN A C 1
ATOM 1138 O O . ASN A 1 144 ? 38.093 18.607 -33.460 1.00 56.41 144 ASN A O 1
ATOM 1142 N N . ASN A 1 145 ? 39.101 17.647 -31.708 1.00 57.72 145 ASN A N 1
ATOM 1143 C CA . ASN A 1 145 ? 39.433 16.409 -32.426 1.00 57.72 145 ASN A CA 1
ATOM 1144 C C . ASN A 1 145 ? 39.357 15.119 -31.584 1.00 57.72 145 ASN A C 1
ATOM 1146 O O . ASN A 1 145 ? 40.058 14.153 -31.883 1.00 57.72 145 ASN A O 1
ATOM 1150 N N . ILE A 1 146 ? 38.545 15.077 -30.521 1.00 65.31 146 ILE A N 1
ATOM 1151 C CA . ILE A 1 146 ? 38.306 13.817 -29.795 1.00 65.31 146 ILE A CA 1
ATOM 1152 C C . ILE A 1 146 ? 37.161 13.064 -30.475 1.00 65.31 146 ILE A C 1
ATOM 1154 O O . ILE A 1 146 ? 36.004 13.482 -30.406 1.00 65.31 146 ILE A O 1
ATOM 1158 N N . GLU A 1 147 ? 37.487 11.942 -31.120 1.00 67.94 147 GLU A N 1
ATOM 1159 C CA . GLU A 1 147 ? 36.493 11.028 -31.686 1.00 67.94 147 GLU A CA 1
ATOM 1160 C C . GLU A 1 147 ? 35.616 10.426 -30.564 1.00 67.94 147 GLU A C 1
ATOM 1162 O O . GLU A 1 147 ? 36.136 10.030 -29.511 1.00 67.94 147 GLU A O 1
ATOM 1167 N N . PRO A 1 148 ? 34.281 10.369 -30.738 1.00 76.81 148 PRO A N 1
ATOM 1168 C CA . PRO A 1 148 ? 33.396 9.737 -29.766 1.00 76.81 148 PRO A CA 1
ATOM 1169 C C . PRO A 1 148 ? 33.702 8.241 -29.655 1.00 76.81 148 PRO A C 1
ATOM 1171 O O . PRO A 1 148 ? 33.780 7.537 -30.658 1.00 76.81 148 PRO A O 1
ATOM 1174 N N . ALA A 1 149 ? 33.802 7.728 -28.429 1.00 83.38 149 ALA A N 1
ATOM 1175 C CA . ALA A 1 149 ? 33.929 6.296 -28.200 1.00 83.38 149 ALA A CA 1
ATOM 1176 C C . ALA A 1 149 ? 32.535 5.654 -28.193 1.00 83.38 149 ALA A C 1
ATOM 1178 O O . ALA A 1 149 ? 31.722 5.939 -27.304 1.00 83.38 149 ALA A O 1
ATOM 1179 N N . ILE A 1 150 ? 32.266 4.780 -29.167 1.00 88.88 150 ILE A N 1
ATOM 1180 C CA . ILE A 1 150 ? 31.013 4.023 -29.272 1.00 88.88 150 ILE A CA 1
ATOM 1181 C C . ILE A 1 150 ? 31.174 2.668 -28.579 1.00 88.88 150 ILE A C 1
ATOM 1183 O O . ILE A 1 150 ? 31.995 1.842 -28.978 1.00 88.88 150 ILE A O 1
ATOM 1187 N N . THR A 1 151 ? 30.382 2.435 -27.533 1.00 89.81 151 THR A N 1
ATOM 1188 C CA . THR A 1 151 ? 30.283 1.136 -26.850 1.00 89.81 151 THR A CA 1
ATOM 1189 C C . THR A 1 151 ? 28.971 0.470 -27.239 1.00 89.81 151 THR A C 1
ATOM 1191 O O . THR A 1 151 ? 27.915 1.091 -27.153 1.00 89.81 151 THR A O 1
ATOM 1194 N N . ILE A 1 152 ? 29.032 -0.787 -27.659 1.00 91.50 152 ILE A N 1
ATOM 1195 C CA . ILE A 1 152 ? 27.916 -1.560 -28.201 1.00 91.50 152 ILE A CA 1
ATOM 1196 C C . ILE A 1 152 ? 27.672 -2.764 -27.294 1.00 91.50 152 ILE A C 1
ATOM 1198 O O . ILE A 1 152 ? 28.609 -3.421 -26.840 1.00 91.50 152 ILE A O 1
ATOM 1202 N N . ARG A 1 153 ? 26.401 -3.065 -27.035 1.00 90.69 153 ARG A N 1
ATOM 1203 C CA . ARG A 1 153 ? 25.942 -4.233 -26.289 1.00 90.69 153 ARG A CA 1
ATOM 1204 C C . ARG A 1 153 ? 24.943 -5.012 -27.133 1.00 90.69 153 ARG A C 1
ATOM 1206 O O . ARG A 1 153 ? 23.966 -4.455 -27.623 1.00 90.69 153 ARG A O 1
ATOM 1213 N N . CYS A 1 154 ? 25.148 -6.313 -27.257 1.00 91.56 154 CYS A N 1
ATOM 1214 C CA . CYS A 1 154 ? 24.160 -7.205 -27.852 1.00 91.56 154 CYS A CA 1
ATOM 1215 C C . CYS A 1 154 ? 22.963 -7.394 -26.903 1.00 91.56 154 CYS A C 1
ATOM 1217 O O . CYS A 1 154 ? 23.163 -7.616 -25.708 1.00 91.56 154 CYS A O 1
ATOM 1219 N N . THR A 1 155 ? 21.727 -7.360 -27.408 1.00 90.31 155 THR A N 1
ATOM 1220 C CA . THR A 1 155 ? 20.538 -7.596 -26.568 1.00 90.31 155 THR A CA 1
ATOM 1221 C C . THR A 1 155 ? 20.368 -9.059 -26.171 1.00 90.31 155 THR A C 1
ATOM 1223 O O . THR A 1 155 ? 19.863 -9.333 -25.085 1.00 90.31 155 THR A O 1
ATOM 1226 N N . ASP A 1 156 ? 20.814 -9.992 -27.016 1.00 89.94 156 ASP A N 1
ATOM 1227 C CA . ASP A 1 156 ? 20.526 -11.420 -26.846 1.00 89.94 156 ASP A CA 1
ATOM 1228 C C . ASP A 1 156 ? 21.586 -12.114 -25.978 1.00 89.94 156 ASP A C 1
ATOM 1230 O O . ASP A 1 156 ? 21.256 -12.736 -24.970 1.00 89.94 156 ASP A O 1
ATOM 1234 N N . CYS A 1 157 ? 22.875 -11.985 -26.324 1.00 90.38 157 CYS A N 1
ATOM 1235 C CA . CYS A 1 157 ? 23.971 -12.615 -25.574 1.00 90.38 157 CYS A CA 1
ATOM 1236 C C . CYS A 1 157 ? 24.646 -11.683 -24.556 1.00 90.38 157 CYS A C 1
ATOM 1238 O O . CYS A 1 157 ? 25.551 -12.109 -23.842 1.00 90.38 157 CYS A O 1
ATOM 1240 N N . GLN A 1 158 ? 24.227 -10.413 -24.492 1.00 89.75 158 GLN A N 1
ATOM 1241 C CA . GLN A 1 158 ? 24.759 -9.387 -23.584 1.00 89.75 158 GLN A CA 1
ATOM 1242 C C . GLN A 1 158 ? 26.260 -9.099 -23.722 1.00 89.75 158 GLN A C 1
ATOM 1244 O O . GLN A 1 158 ? 26.827 -8.406 -22.875 1.00 89.75 158 GLN A O 1
ATOM 1249 N N . HIS A 1 159 ? 26.900 -9.577 -24.792 1.00 90.50 159 HIS A N 1
ATOM 1250 C CA . HIS A 1 159 ? 28.285 -9.248 -25.090 1.00 90.50 159 HIS A CA 1
ATOM 1251 C C . HIS A 1 159 ? 28.436 -7.734 -25.286 1.00 90.50 159 HIS A C 1
ATOM 1253 O O . HIS A 1 159 ? 27.616 -7.115 -25.966 1.00 90.50 159 HIS A O 1
ATOM 1259 N N . LEU A 1 160 ? 29.468 -7.156 -24.671 1.00 90.31 160 LEU A N 1
ATOM 1260 C CA . LEU A 1 160 ? 29.771 -5.728 -24.677 1.00 90.31 160 LEU A CA 1
ATOM 1261 C C . LEU A 1 160 ? 31.139 -5.527 -25.328 1.00 90.31 160 LEU A C 1
ATOM 1263 O O . LEU A 1 160 ? 32.113 -6.139 -24.894 1.00 90.31 160 LEU A O 1
ATOM 1267 N N . TRP A 1 161 ? 31.212 -4.666 -26.335 1.00 90.31 161 TRP A N 1
ATOM 1268 C CA . TRP A 1 161 ? 32.454 -4.340 -27.032 1.00 90.31 161 TRP A CA 1
ATOM 1269 C C . TRP A 1 161 ? 32.448 -2.879 -27.473 1.00 90.31 161 TRP A C 1
ATOM 1271 O O . TRP A 1 161 ? 31.401 -2.230 -27.494 1.00 90.31 161 TRP A O 1
ATOM 1281 N N . LYS A 1 162 ? 33.611 -2.335 -27.820 1.00 88.69 162 LYS A N 1
ATOM 1282 C CA . LYS A 1 162 ? 33.685 -1.028 -28.473 1.00 88.69 162 LYS A CA 1
ATOM 1283 C C . LYS A 1 162 ? 33.815 -1.197 -29.973 1.00 88.69 162 LYS A C 1
ATOM 1285 O O . LYS A 1 162 ? 34.418 -2.159 -30.438 1.00 88.69 162 LYS A O 1
ATOM 1290 N N . GLU A 1 163 ? 33.305 -0.228 -30.722 1.00 86.12 163 GLU A N 1
ATOM 1291 C CA . GLU A 1 163 ? 33.417 -0.222 -32.185 1.00 86.12 163 GLU A CA 1
ATOM 1292 C C . GLU A 1 163 ? 34.883 -0.294 -32.661 1.00 86.12 163 GLU A C 1
ATOM 1294 O O . GLU A 1 163 ? 35.168 -0.960 -33.652 1.00 86.12 163 GLU A O 1
ATOM 1299 N N . GLU A 1 164 ? 35.815 0.319 -31.918 1.00 80.06 164 GLU A N 1
ATOM 1300 C CA . GLU A 1 164 ? 37.260 0.313 -32.203 1.00 80.06 164 GLU A CA 1
ATOM 1301 C C . GLU A 1 164 ? 37.933 -1.063 -32.037 1.00 80.06 164 GLU A C 1
ATOM 1303 O O . GLU A 1 164 ? 38.937 -1.332 -32.693 1.00 80.06 164 GLU A O 1
ATOM 1308 N N . ASP A 1 165 ? 37.382 -1.943 -31.194 1.00 80.00 165 ASP A N 1
ATOM 1309 C CA . ASP A 1 165 ? 38.025 -3.205 -30.802 1.00 80.00 165 ASP A CA 1
ATOM 1310 C C . ASP A 1 165 ? 37.773 -4.347 -31.810 1.00 80.00 165 ASP A C 1
ATOM 1312 O O . ASP A 1 165 ? 38.403 -5.402 -31.722 1.00 80.00 165 ASP A O 1
ATOM 1316 N N . VAL A 1 166 ? 36.848 -4.170 -32.764 1.00 73.25 166 VAL A N 1
ATOM 1317 C CA . VAL A 1 166 ? 36.440 -5.214 -33.718 1.00 73.25 166 VAL A CA 1
ATOM 1318 C C . VAL A 1 166 ? 36.698 -4.750 -35.154 1.00 73.25 166 VAL A C 1
ATOM 1320 O O . VAL A 1 166 ? 36.021 -3.855 -35.667 1.00 73.25 166 VAL A O 1
ATOM 1323 N N . GLU A 1 167 ? 37.655 -5.394 -35.835 1.00 54.78 167 GLU A N 1
ATOM 1324 C CA . GLU A 1 167 ? 37.911 -5.224 -37.275 1.00 54.78 167 GLU A CA 1
ATOM 1325 C C . GLU A 1 167 ? 36.672 -5.655 -38.082 1.00 54.78 167 GLU A C 1
ATOM 1327 O O . GLU A 1 167 ? 36.458 -6.824 -38.388 1.00 54.78 167 GLU A O 1
ATOM 1332 N N . GLY A 1 168 ? 35.810 -4.679 -38.365 1.00 50.84 168 GLY A N 1
ATOM 1333 C CA . GLY A 1 168 ? 34.493 -4.864 -38.982 1.00 50.84 168 GLY A CA 1
ATOM 1334 C C . GLY A 1 168 ? 33.489 -3.765 -38.610 1.00 50.84 168 GLY A C 1
ATOM 1335 O O . GLY A 1 168 ? 32.536 -3.539 -39.352 1.00 50.84 168 GLY A O 1
ATOM 1336 N N . GLY A 1 169 ? 33.734 -3.019 -37.521 1.00 43.62 169 GLY A N 1
ATOM 1337 C CA . GLY A 1 169 ? 32.862 -1.930 -37.051 1.00 43.62 169 GLY A CA 1
ATOM 1338 C C . GLY A 1 169 ? 32.787 -0.711 -37.979 1.00 43.62 169 GLY A C 1
ATOM 1339 O O . GLY A 1 169 ? 31.751 -0.060 -38.063 1.00 43.62 169 GLY A O 1
ATOM 1340 N N . ARG A 1 170 ? 33.827 -0.450 -38.785 1.00 49.09 170 ARG A N 1
ATOM 1341 C CA . ARG A 1 170 ? 33.842 0.679 -39.739 1.00 49.09 170 ARG A CA 1
ATOM 1342 C C . ARG A 1 170 ? 32.886 0.542 -40.929 1.00 49.09 170 ARG A C 1
ATOM 1344 O O . ARG A 1 170 ? 32.771 1.487 -41.705 1.00 49.09 170 ARG A O 1
ATOM 1351 N N . LEU A 1 171 ? 32.184 -0.583 -41.091 1.00 48.75 171 LEU A N 1
ATOM 1352 C CA . LEU A 1 171 ? 31.165 -0.712 -42.140 1.00 48.75 171 LEU A CA 1
ATOM 1353 C C . LEU A 1 171 ? 29.916 0.152 -41.873 1.00 48.75 171 LEU A C 1
ATOM 1355 O O . LEU A 1 171 ? 29.160 0.398 -42.808 1.00 48.75 171 LEU A O 1
ATOM 1359 N N . ALA A 1 172 ? 29.726 0.669 -40.651 1.00 48.59 172 ALA A N 1
ATOM 1360 C CA . ALA A 1 172 ? 28.625 1.579 -40.312 1.00 48.59 172 ALA A CA 1
ATOM 1361 C C . ALA A 1 172 ? 29.006 3.074 -40.355 1.00 48.59 172 ALA A C 1
ATOM 1363 O O . ALA A 1 172 ? 28.125 3.930 -40.384 1.00 48.59 172 ALA A O 1
ATOM 1364 N N . SER A 1 173 ? 30.296 3.419 -40.436 1.00 44.38 173 SER A N 1
ATOM 1365 C CA . SER A 1 173 ? 30.767 4.807 -40.606 1.00 44.38 173 SER A CA 1
ATOM 1366 C C . SER A 1 173 ? 30.837 5.219 -42.089 1.00 44.38 173 SER A C 1
ATOM 1368 O O . SER A 1 173 ? 31.614 6.089 -42.483 1.00 44.38 173 SER A O 1
ATOM 1370 N N . GLY A 1 174 ? 30.040 4.573 -42.942 1.00 40.53 174 GLY A N 1
ATOM 1371 C CA . GLY A 1 174 ? 29.805 5.007 -44.309 1.00 40.53 174 GLY A CA 1
ATOM 1372 C C . GLY A 1 174 ? 28.853 6.194 -44.302 1.00 40.53 174 GLY A C 1
ATOM 1373 O O . GLY A 1 174 ? 27.665 6.009 -44.095 1.00 40.53 174 GLY A O 1
ATOM 1374 N N . SER A 1 175 ? 29.403 7.393 -44.504 1.00 42.75 175 SER A N 1
ATOM 1375 C CA . SER A 1 175 ? 28.747 8.566 -45.095 1.00 42.75 175 SER A CA 1
ATOM 1376 C C . SER A 1 175 ? 27.246 8.710 -44.796 1.00 42.75 175 SER A C 1
ATOM 1378 O O . SER A 1 175 ? 26.402 8.105 -45.450 1.00 42.75 175 SER A O 1
ATOM 1380 N N . PHE A 1 176 ? 26.905 9.596 -43.859 1.00 40.66 176 PHE A N 1
ATOM 1381 C CA . PHE A 1 176 ? 25.554 10.144 -43.754 1.00 40.66 176 PHE A CA 1
ATOM 1382 C C . PHE A 1 176 ? 25.256 10.942 -45.038 1.00 40.66 176 PHE A C 1
ATOM 1384 O O . PHE A 1 176 ? 25.468 12.153 -45.101 1.00 40.66 176 PHE A O 1
ATOM 1391 N N . THR A 1 177 ? 24.834 10.264 -46.107 1.00 37.75 177 THR A N 1
ATOM 1392 C CA . THR A 1 177 ? 24.274 10.915 -47.288 1.00 37.75 177 THR A CA 1
ATOM 1393 C C . THR A 1 177 ? 22.891 11.403 -46.903 1.00 37.75 177 THR A C 1
ATOM 1395 O O . THR A 1 177 ? 21.917 10.654 -46.910 1.00 37.75 177 THR A O 1
ATOM 1398 N N . ILE A 1 178 ? 22.810 12.680 -46.537 1.00 44.00 178 ILE A N 1
ATOM 1399 C CA . ILE A 1 178 ? 21.553 13.417 -46.599 1.00 44.00 178 ILE A CA 1
ATOM 1400 C C . ILE A 1 178 ? 21.178 13.432 -48.077 1.00 44.00 178 ILE A C 1
ATOM 1402 O O . ILE A 1 178 ? 21.763 14.190 -48.855 1.00 44.00 178 ILE A O 1
ATOM 1406 N N . ASP A 1 179 ? 20.242 12.568 -48.467 1.00 35.59 179 ASP A N 1
ATOM 1407 C CA . ASP A 1 179 ? 19.592 12.621 -49.770 1.00 35.59 179 ASP A CA 1
ATOM 1408 C C . ASP A 1 179 ? 18.961 14.005 -49.921 1.00 35.59 179 ASP A C 1
ATOM 1410 O O . ASP A 1 179 ? 17.867 14.295 -49.441 1.00 35.59 179 ASP A O 1
ATOM 1414 N N . THR A 1 180 ? 19.711 14.900 -50.554 1.00 37.53 180 THR A N 1
ATOM 1415 C CA . THR A 1 180 ? 19.228 16.200 -50.985 1.00 37.53 180 THR A CA 1
ATOM 1416 C C . THR A 1 180 ? 18.699 15.968 -52.396 1.00 37.53 180 THR A C 1
ATOM 1418 O O . THR A 1 180 ? 19.511 15.791 -53.309 1.00 37.53 180 THR A O 1
ATOM 1421 N N . PRO A 1 181 ? 17.375 15.886 -52.624 1.00 39.09 181 PRO A N 1
ATOM 1422 C CA . PRO A 1 181 ? 16.868 15.620 -53.958 1.00 39.09 181 PRO A CA 1
ATOM 1423 C C . PRO A 1 181 ? 17.235 16.775 -54.889 1.00 39.09 181 PRO A C 1
ATOM 1425 O O . PRO A 1 181 ? 16.909 17.941 -54.651 1.00 39.09 181 PRO A O 1
ATOM 1428 N N . ALA A 1 182 ? 17.947 16.412 -55.953 1.00 35.19 182 ALA A N 1
ATOM 1429 C CA . ALA A 1 182 ? 18.344 17.284 -57.035 1.00 35.19 182 ALA A CA 1
ATOM 1430 C C . ALA A 1 182 ? 17.127 17.983 -57.657 1.00 35.19 182 ALA A C 1
ATOM 1432 O O . 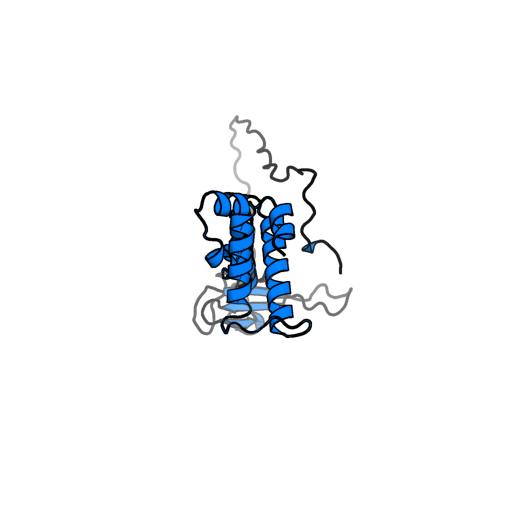ALA A 1 182 ? 16.110 17.375 -57.990 1.00 35.19 182 ALA A O 1
ATOM 1433 N N . SER A 1 183 ? 17.288 19.290 -57.828 1.00 39.62 183 SER A N 1
ATOM 1434 C CA . SER A 1 183 ? 16.391 20.187 -58.541 1.00 39.62 183 SER A CA 1
ATOM 1435 C C . SER A 1 183 ? 16.206 19.739 -59.994 1.00 39.62 183 SER A C 1
ATOM 1437 O O . SER A 1 183 ? 17.127 19.855 -60.801 1.00 39.62 183 SER A O 1
ATOM 1439 N N . ALA A 1 184 ? 15.011 19.249 -60.332 1.00 35.62 184 ALA A N 1
ATOM 1440 C CA . ALA A 1 184 ? 14.491 19.224 -61.697 1.00 35.62 184 ALA A CA 1
ATOM 1441 C C . ALA A 1 184 ? 12.967 19.014 -61.695 1.00 35.62 184 ALA A C 1
ATOM 1443 O O . ALA A 1 184 ? 12.483 17.891 -61.602 1.00 35.62 184 ALA A O 1
ATOM 1444 N N . SER A 1 185 ? 12.201 20.100 -61.816 1.00 35.91 185 SER A N 1
ATOM 1445 C CA . SER A 1 185 ? 11.106 20.233 -62.795 1.00 35.91 185 SER A CA 1
ATOM 1446 C C . SER A 1 185 ? 10.285 21.494 -62.523 1.00 35.91 185 SER A C 1
ATOM 1448 O O . SER A 1 185 ? 9.710 21.688 -61.456 1.00 35.91 185 SER A O 1
ATOM 1450 N N . GLY A 1 186 ? 10.220 22.362 -63.533 1.00 38.94 186 GLY A N 1
ATOM 1451 C CA . GLY A 1 186 ? 9.121 23.303 -63.671 1.00 38.94 186 GLY A CA 1
ATOM 1452 C C . GLY A 1 186 ? 7.859 22.546 -64.084 1.00 38.94 186 GLY A C 1
ATOM 1453 O O . GLY A 1 186 ? 7.900 21.703 -64.978 1.00 38.94 186 GLY A O 1
ATOM 1454 N N . GLY A 1 187 ? 6.744 22.862 -63.432 1.00 31.78 187 GLY A N 1
ATOM 1455 C CA . GLY A 1 187 ? 5.428 22.314 -63.743 1.00 31.78 187 GLY A CA 1
ATOM 1456 C C . GLY A 1 187 ? 4.380 22.879 -62.793 1.00 31.78 187 GLY A C 1
ATOM 1457 O O . GLY A 1 187 ? 4.304 22.487 -61.636 1.00 31.78 187 GLY A O 1
ATOM 1458 N N . ALA A 1 188 ? 3.603 23.842 -63.280 1.00 39.78 188 ALA A N 1
ATOM 1459 C CA . ALA A 1 188 ? 2.531 24.508 -62.554 1.00 39.78 188 ALA A CA 1
ATOM 1460 C C . ALA A 1 188 ? 1.375 23.556 -62.191 1.00 39.78 188 ALA A C 1
ATOM 1462 O O . ALA A 1 188 ? 0.950 22.776 -63.045 1.00 39.78 188 ALA A O 1
ATOM 1463 N N . ARG A 1 189 ? 0.792 23.712 -60.989 1.00 35.19 189 ARG A N 1
ATOM 1464 C CA . ARG A 1 189 ? -0.664 23.605 -60.764 1.00 35.19 189 ARG A CA 1
ATOM 1465 C C . ARG A 1 189 ? -1.121 24.083 -59.380 1.00 35.19 189 ARG A C 1
ATOM 1467 O O . ARG A 1 189 ? -0.373 24.080 -58.412 1.00 35.19 189 ARG A O 1
ATOM 1474 N N . GLU A 1 190 ? -2.368 24.537 -59.382 1.00 34.62 190 GLU A N 1
ATOM 1475 C CA . GLU A 1 190 ? -3.131 25.269 -58.372 1.00 34.62 190 GLU A CA 1
ATOM 1476 C C . GLU A 1 190 ? -3.456 24.507 -57.074 1.00 34.62 190 GLU A C 1
ATOM 1478 O O . GLU A 1 190 ? -3.664 23.299 -57.086 1.00 34.62 190 GLU A O 1
ATOM 1483 N N . GLY A 1 191 ? -3.681 25.290 -56.008 1.00 37.72 191 GLY A N 1
ATOM 1484 C CA . GLY A 1 191 ? -4.911 25.214 -55.207 1.00 37.72 191 GLY A CA 1
ATOM 1485 C C . GLY A 1 191 ? -4.967 24.205 -54.056 1.00 37.72 191 GLY A C 1
ATOM 1486 O O . GLY A 1 191 ? -5.210 23.023 -54.263 1.00 37.72 191 GLY A O 1
ATOM 1487 N N . GLY A 1 192 ? -4.910 24.707 -52.817 1.00 31.97 192 GLY A N 1
ATOM 1488 C CA . GLY A 1 192 ? -5.346 23.952 -51.638 1.00 31.97 192 GLY A CA 1
ATOM 1489 C C . GLY A 1 192 ? -4.849 24.538 -50.320 1.00 31.97 192 GLY A C 1
ATOM 1490 O O . GLY A 1 192 ? -3.787 24.164 -49.836 1.00 31.97 192 GLY A O 1
ATOM 1491 N N . GLY A 1 193 ? -5.610 25.459 -49.724 1.00 48.50 193 GLY A N 1
ATOM 1492 C CA . GLY A 1 193 ? -5.350 25.934 -48.364 1.00 48.50 193 GLY A CA 1
ATOM 1493 C C . GLY A 1 193 ? -5.616 24.832 -47.336 1.00 48.50 193 GLY A C 1
ATOM 1494 O O . GLY A 1 193 ? -6.743 24.353 -47.226 1.00 48.50 193 GLY A O 1
ATOM 1495 N N . ALA A 1 194 ? -4.595 24.463 -46.562 1.00 39.78 194 ALA A N 1
ATOM 1496 C CA . ALA A 1 194 ? -4.706 23.555 -45.425 1.00 39.78 194 ALA A CA 1
ATOM 1497 C C . ALA A 1 194 ? -4.331 24.294 -44.130 1.00 39.78 194 ALA A C 1
ATOM 1499 O O . ALA A 1 194 ? -3.254 24.880 -44.010 1.00 39.78 194 ALA A O 1
ATOM 1500 N N . LYS A 1 195 ? -5.268 24.302 -43.175 1.00 49.00 195 LYS A N 1
ATOM 1501 C CA . LYS A 1 195 ? -5.132 24.876 -41.830 1.00 49.00 195 LYS A CA 1
ATOM 1502 C C . LYS A 1 195 ? -3.989 24.205 -41.057 1.00 49.00 195 LYS A C 1
ATOM 1504 O O . LYS A 1 195 ? -3.846 22.987 -41.102 1.00 49.00 195 LYS A O 1
ATOM 1509 N N . LYS A 1 196 ? -3.241 25.012 -40.292 1.00 42.47 196 LYS A N 1
ATOM 1510 C CA . LYS A 1 196 ? -2.312 24.566 -39.237 1.00 42.47 196 LYS A CA 1
ATOM 1511 C C . LYS A 1 196 ? -3.003 23.538 -38.321 1.00 42.47 196 LYS A C 1
ATOM 1513 O O . LYS A 1 196 ? -4.087 23.856 -37.832 1.00 42.47 196 LYS A O 1
ATOM 1518 N N . PRO A 1 197 ? -2.397 22.374 -38.031 1.00 44.09 197 PRO A N 1
ATOM 1519 C CA . PRO A 1 197 ? -2.823 21.568 -36.900 1.00 44.09 197 PRO A CA 1
ATOM 1520 C C . PRO A 1 197 ? -2.409 22.280 -35.607 1.00 44.09 197 PRO A C 1
ATOM 1522 O O . PRO A 1 197 ? -1.239 22.591 -35.382 1.00 44.09 197 PRO A O 1
ATOM 1525 N N . GLU A 1 198 ? -3.412 22.597 -34.800 1.00 47.88 198 GLU A N 1
ATOM 1526 C CA . GLU A 1 198 ? -3.280 23.102 -33.440 1.00 47.88 198 GLU A CA 1
ATOM 1527 C C . GLU A 1 198 ? -2.679 21.985 -32.575 1.00 47.88 198 GLU A C 1
ATOM 1529 O O . GLU A 1 198 ? -3.143 20.843 -32.613 1.00 47.88 198 GLU A O 1
ATOM 1534 N N . ALA A 1 199 ? -1.589 22.285 -31.869 1.00 43.59 199 ALA A N 1
ATOM 1535 C CA . ALA A 1 199 ? -0.939 21.324 -30.988 1.00 43.59 199 ALA A CA 1
ATOM 1536 C C . ALA A 1 199 ? -1.918 20.903 -29.875 1.00 43.59 199 ALA A C 1
ATOM 1538 O O . ALA A 1 199 ? -2.611 21.766 -29.334 1.00 43.59 199 ALA A O 1
ATOM 1539 N N . PRO A 1 200 ? -1.990 19.611 -29.507 1.00 40.41 200 PRO A N 1
ATOM 1540 C CA . PRO A 1 200 ? -2.866 19.171 -28.434 1.00 40.41 200 PRO A CA 1
ATOM 1541 C C . PRO A 1 200 ? -2.438 19.827 -27.117 1.00 40.41 200 PRO A C 1
ATOM 1543 O O . PRO A 1 200 ? -1.342 19.593 -26.606 1.00 40.41 200 PRO A O 1
ATOM 1546 N N . SER A 1 201 ? -3.326 20.660 -26.577 1.00 50.84 201 SER A N 1
ATOM 1547 C CA . SER A 1 201 ? -3.234 21.290 -25.264 1.00 50.84 201 SER A CA 1
ATOM 1548 C C . SER A 1 201 ? -3.402 20.230 -24.171 1.00 50.84 201 SER A C 1
ATOM 1550 O O . SER A 1 201 ? -4.462 20.098 -23.561 1.00 50.84 201 SER A O 1
ATOM 1552 N N . LEU A 1 202 ? -2.361 19.428 -23.951 1.00 42.44 202 LEU A N 1
ATOM 1553 C CA . LEU A 1 202 ? -2.328 18.401 -22.904 1.00 42.44 202 LEU A CA 1
ATOM 1554 C C . LEU A 1 202 ? -1.921 18.959 -21.529 1.00 42.44 202 LEU A C 1
ATOM 1556 O O . LEU A 1 202 ? -1.842 18.217 -20.557 1.00 42.44 202 LEU A O 1
ATOM 1560 N N . TRP A 1 203 ? -1.702 20.272 -21.444 1.00 44.50 203 TRP A N 1
ATOM 1561 C CA . TRP A 1 203 ? -1.344 20.983 -20.222 1.00 44.50 203 TRP A CA 1
ATOM 1562 C C . TRP A 1 203 ? -2.410 22.033 -19.918 1.00 44.50 203 TRP A C 1
ATOM 1564 O O . TRP A 1 203 ? -2.175 23.234 -20.009 1.00 44.50 203 TRP A O 1
ATOM 1574 N N . HIS A 1 204 ? -3.617 21.572 -19.591 1.00 42.28 204 HIS A N 1
ATOM 1575 C CA . HIS A 1 204 ? -4.484 22.383 -18.749 1.00 42.28 204 HIS A CA 1
ATOM 1576 C C . HIS A 1 204 ? -3.888 22.348 -17.340 1.00 42.28 204 HIS A C 1
ATOM 1578 O O . HIS A 1 204 ? -3.942 21.327 -16.656 1.00 42.28 204 HIS A O 1
ATOM 1584 N N . GLU A 1 205 ? -3.269 23.457 -16.939 1.00 46.25 205 GLU A N 1
ATOM 1585 C CA . GLU A 1 205 ? -2.925 23.733 -15.549 1.00 46.25 205 GLU A CA 1
ATOM 1586 C C . GLU A 1 205 ? -4.225 23.803 -14.732 1.00 46.25 205 GLU A C 1
ATOM 1588 O O . GLU A 1 205 ? -4.889 24.834 -14.666 1.00 46.25 205 GLU A O 1
ATOM 1593 N N . GLU A 1 206 ? -4.630 22.681 -14.132 1.00 42.88 206 GLU A N 1
ATOM 1594 C CA . GLU A 1 206 ? -5.573 22.707 -13.016 1.00 42.88 206 GLU A CA 1
ATOM 1595 C C . GLU A 1 206 ? -4.833 23.230 -11.777 1.00 42.88 206 GLU A C 1
ATOM 1597 O O . GLU A 1 206 ? -4.052 22.512 -11.141 1.00 42.88 206 GLU A O 1
ATOM 1602 N N . GLU A 1 207 ? -5.080 24.498 -11.437 1.00 48.19 207 GLU A N 1
ATOM 1603 C CA . GLU A 1 207 ? -4.689 25.109 -10.166 1.00 48.19 207 GLU A CA 1
ATOM 1604 C C . GLU A 1 207 ? -5.169 24.235 -8.993 1.00 48.19 207 GLU A C 1
ATOM 1606 O O . GLU A 1 207 ? -6.361 24.156 -8.697 1.00 48.19 207 GLU A O 1
ATOM 1611 N N . GLY A 1 208 ? -4.238 23.572 -8.300 1.00 55.03 208 GLY A N 1
ATOM 1612 C CA . GLY A 1 208 ? -4.527 22.912 -7.021 1.00 55.03 208 GLY A CA 1
ATOM 1613 C C . GLY A 1 208 ? -3.853 21.565 -6.771 1.00 55.03 208 GLY A C 1
ATOM 1614 O O . GLY A 1 208 ? -3.877 21.090 -5.632 1.00 55.03 208 GLY A O 1
ATOM 1615 N N . ARG A 1 209 ? -3.208 20.937 -7.763 1.00 50.06 209 ARG A N 1
ATOM 1616 C CA . ARG A 1 209 ? -2.409 19.729 -7.497 1.00 50.06 209 ARG A CA 1
ATOM 1617 C C . ARG A 1 209 ? -1.064 20.122 -6.888 1.00 50.06 209 ARG A C 1
ATOM 1619 O O . ARG A 1 209 ? -0.266 20.812 -7.514 1.00 50.06 209 ARG A O 1
ATOM 1626 N N . ARG A 1 210 ? -0.805 19.679 -5.651 1.00 58.28 210 ARG A N 1
ATOM 1627 C CA . ARG A 1 210 ? 0.545 19.744 -5.068 1.00 58.28 210 ARG A CA 1
ATOM 1628 C C . ARG A 1 210 ? 1.512 19.029 -6.009 1.00 58.28 210 ARG A C 1
ATOM 1630 O O . ARG A 1 210 ? 1.222 17.914 -6.439 1.00 58.28 210 ARG A O 1
ATOM 1637 N N . ALA A 1 211 ? 2.635 19.681 -6.301 1.00 56.81 211 ALA A N 1
ATOM 1638 C CA . ALA A 1 211 ? 3.685 19.109 -7.127 1.00 56.81 211 ALA A CA 1
ATOM 1639 C C . ALA A 1 211 ? 4.123 17.738 -6.568 1.00 56.81 211 ALA A C 1
ATOM 1641 O O . ALA A 1 211 ? 4.187 17.577 -5.342 1.00 56.81 211 ALA A O 1
ATOM 1642 N N . PRO A 1 212 ? 4.415 16.757 -7.438 1.00 55.50 212 PRO A N 1
ATOM 1643 C CA . PRO A 1 212 ? 4.970 15.479 -7.020 1.00 55.50 212 PRO A CA 1
ATOM 1644 C C . PRO A 1 212 ? 6.233 15.673 -6.174 1.00 55.50 212 PRO A C 1
ATOM 1646 O O . PRO A 1 212 ? 7.079 16.518 -6.467 1.00 55.50 212 PRO A O 1
ATOM 1649 N N . THR A 1 213 ? 6.378 14.864 -5.128 1.00 61.38 213 THR A N 1
ATOM 1650 C CA . THR A 1 213 ? 7.434 14.973 -4.107 1.00 61.38 213 THR A CA 1
ATOM 1651 C C . THR A 1 213 ? 8.865 14.811 -4.627 1.00 61.38 213 THR A C 1
ATOM 1653 O O . THR A 1 213 ? 9.798 15.117 -3.895 1.00 61.38 213 THR A O 1
ATOM 1656 N N . TRP A 1 214 ? 9.060 14.391 -5.880 1.00 58.66 214 TRP A N 1
ATOM 1657 C CA . TRP A 1 214 ? 10.374 14.287 -6.524 1.00 58.66 214 TRP A CA 1
ATOM 1658 C C . TRP A 1 214 ? 10.921 15.621 -7.071 1.00 58.66 214 TRP A C 1
ATOM 1660 O O . TRP A 1 214 ? 12.057 15.658 -7.532 1.00 58.66 214 TRP A O 1
ATOM 1670 N N . MET A 1 215 ? 10.157 16.721 -7.000 1.00 57.00 215 MET A N 1
ATOM 1671 C CA . MET A 1 215 ? 10.630 18.069 -7.370 1.00 57.00 215 MET A CA 1
ATOM 1672 C C . MET A 1 215 ? 11.189 18.901 -6.202 1.00 57.00 215 MET A C 1
ATOM 1674 O O . MET A 1 215 ? 11.571 20.052 -6.410 1.00 57.00 215 MET A O 1
ATOM 1678 N N . LEU A 1 216 ? 11.237 18.377 -4.975 1.00 55.75 216 LEU A N 1
ATOM 1679 C CA . LEU A 1 216 ? 11.809 19.122 -3.850 1.00 55.75 216 LEU A CA 1
ATOM 1680 C C . LEU A 1 216 ? 13.304 18.789 -3.705 1.00 55.75 216 LEU A C 1
ATOM 1682 O O . LEU A 1 216 ? 13.635 17.611 -3.566 1.00 55.75 216 LEU A O 1
ATOM 1686 N N . PRO A 1 217 ? 14.211 19.785 -3.741 1.00 51.69 217 PRO A N 1
ATOM 1687 C CA . PRO A 1 217 ? 15.619 19.551 -3.447 1.00 51.69 217 PRO A CA 1
ATOM 1688 C C . PRO A 1 217 ? 15.788 19.130 -1.979 1.00 51.69 217 PRO A C 1
ATOM 1690 O O . PRO A 1 217 ? 15.065 19.618 -1.106 1.00 51.69 217 PRO A O 1
ATOM 1693 N N . ALA A 1 218 ? 16.715 18.194 -1.762 1.00 53.09 218 ALA A N 1
ATOM 1694 C CA . ALA A 1 218 ? 17.058 17.608 -0.465 1.00 53.09 218 ALA A CA 1
ATOM 1695 C C . ALA A 1 218 ? 17.561 18.635 0.561 1.00 53.09 218 ALA A C 1
ATOM 1697 O O . ALA A 1 218 ? 18.230 19.611 0.148 1.00 53.09 218 ALA A O 1
#